Protein AF-A0A246Q212-F1 (afdb_monomer_lite)

pLDDT: mean 79.92, std 22.82, range [36.56, 98.56]

Sequence (217 aa):
MRRSRRCPRSMHSCGSALRSRRTSSIPSRSWSSWPLATRPCLKGKGEPMTLLKRLLNLREAREKRDAQSVRHARHARAQADEEVATAERILEQGLLDARREGDALFDGMRGQLWSLSAVQGMHGKLESLRQGAEALRAGVAEAEEQRQASQEQLEATQAVHRRSQKQVGKTKEMHTVQEREMAAQRERKEDLEMEEIGSLRASSRGSLRGSPRRFTI

Foldseek 3Di:
DDDDDDDDDDDDDDDDDDDDDDDPPPPPPPPPCDPPDPPPPPPDDDDPPDPLNVVLVVLVVVLVVLVVQLVVLVVQLVVLVVQLVVLVVVLVVLVVVLVVVLVVLVVVPPPDDDDPVSVVVSVVSNVVSVVVSVVSVVSSVVSVVSSVVSVVSSVVSVVVSVVSVVVSVVSVVVVVVVVVVVVVVVVVVVVVVVVVVVVVVVVVVVVPPDDDPDDDD

Radius of gyration: 43.74 Å; chains: 1; bounding box: 105×52×163 Å

Structure (mmCIF, N/CA/C/O backbone):
data_AF-A0A246Q212-F1
#
_entry.id   AF-A0A246Q212-F1
#
loop_
_atom_site.group_PDB
_atom_site.id
_atom_site.type_symbol
_atom_site.label_atom_id
_atom_site.label_alt_id
_atom_site.label_comp_id
_atom_site.label_asym_id
_atom_site.label_entity_id
_atom_site.label_seq_id
_atom_site.pdbx_PDB_ins_code
_atom_site.Cartn_x
_atom_site.Cartn_y
_atom_site.Cartn_z
_atom_site.occupancy
_atom_site.B_iso_or_equiv
_atom_site.auth_seq_id
_atom_site.auth_comp_id
_atom_site.auth_asym_id
_atom_site.auth_atom_id
_atom_site.pdbx_PDB_model_num
ATOM 1 N N . MET A 1 1 ? 0.002 43.879 75.434 1.00 43.50 1 MET A N 1
ATOM 2 C CA . MET A 1 1 ? 1.290 43.670 74.728 1.00 43.50 1 MET A CA 1
ATOM 3 C C . MET A 1 1 ? 1.062 42.811 73.486 1.00 43.50 1 MET A C 1
ATOM 5 O O . MET A 1 1 ? 0.276 41.884 73.561 1.00 43.50 1 MET A O 1
ATOM 9 N N . ARG A 1 2 ? 1.813 43.103 72.411 1.00 44.38 2 ARG A N 1
ATOM 10 C CA . ARG A 1 2 ? 2.047 42.317 71.175 1.00 44.38 2 ARG A CA 1
ATOM 11 C C . ARG A 1 2 ? 0.999 42.363 70.047 1.00 44.38 2 ARG A C 1
ATOM 13 O O . ARG A 1 2 ? 0.021 41.635 70.001 1.00 44.38 2 ARG A O 1
ATOM 20 N N . ARG A 1 3 ? 1.354 43.208 69.071 1.00 43.56 3 ARG A N 1
ATOM 21 C CA . ARG A 1 3 ? 1.011 43.165 67.641 1.00 43.56 3 ARG A CA 1
ATOM 22 C C . ARG A 1 3 ? 1.642 41.942 66.958 1.00 43.56 3 ARG A C 1
ATOM 24 O O . ARG A 1 3 ? 2.759 41.591 67.326 1.00 43.56 3 ARG A O 1
ATOM 31 N N . SER A 1 4 ? 1.010 41.420 65.902 1.00 49.94 4 SER A N 1
ATOM 32 C CA . SER A 1 4 ? 1.593 40.708 64.730 1.00 49.94 4 SER A CA 1
ATOM 33 C C . SER A 1 4 ? 0.441 40.470 63.729 1.00 49.94 4 SER A C 1
ATOM 35 O O . SER A 1 4 ? -0.472 39.734 64.061 1.00 49.94 4 SER A O 1
ATOM 37 N N . ARG A 1 5 ? 0.193 41.282 62.690 1.00 46.50 5 ARG A N 1
ATOM 38 C CA . ARG A 1 5 ? 0.846 41.449 61.367 1.00 46.50 5 ARG A CA 1
ATOM 39 C C . ARG A 1 5 ? 0.901 40.191 60.468 1.00 46.50 5 ARG A C 1
ATOM 41 O O . ARG A 1 5 ? 1.602 39.249 60.808 1.00 46.50 5 ARG A O 1
ATOM 48 N N . ARG A 1 6 ? 0.350 40.377 59.245 1.00 45.66 6 ARG A N 1
ATOM 49 C CA . ARG A 1 6 ? 0.491 39.634 57.958 1.00 45.66 6 ARG A CA 1
ATOM 50 C C . ARG A 1 6 ? -0.352 38.358 57.831 1.00 45.66 6 ARG A C 1
ATOM 52 O O . ARG A 1 6 ? -0.454 37.625 58.795 1.00 45.66 6 ARG A O 1
ATOM 59 N N . CYS A 1 7 ? -0.899 37.944 56.689 1.00 42.09 7 CYS A N 1
ATOM 60 C CA . CYS A 1 7 ? -1.243 38.471 55.353 1.00 42.09 7 CYS A CA 1
ATOM 61 C C . CYS A 1 7 ? -2.015 37.316 54.651 1.00 42.09 7 CYS A C 1
ATOM 63 O O . CYS A 1 7 ? -1.923 36.176 55.111 1.00 42.09 7 CYS A O 1
ATOM 65 N N . PRO A 1 8 ? -2.759 37.569 53.559 1.00 53.19 8 PRO A N 1
ATOM 66 C CA . PRO A 1 8 ? -3.645 36.590 52.929 1.00 53.19 8 PRO A CA 1
ATOM 67 C C . PRO A 1 8 ? -2.879 35.628 52.010 1.00 53.19 8 PRO A C 1
ATOM 69 O O . PRO A 1 8 ? -1.904 36.012 51.364 1.00 53.19 8 PRO A O 1
ATOM 72 N N . ARG A 1 9 ? -3.340 34.377 51.928 1.00 43.75 9 ARG A N 1
ATOM 73 C CA . ARG A 1 9 ? -2.823 33.363 51.001 1.00 43.75 9 ARG A CA 1
ATOM 74 C C . ARG A 1 9 ? -3.776 33.258 49.811 1.00 43.75 9 ARG A C 1
ATOM 76 O O . ARG A 1 9 ? -4.840 32.657 49.909 1.00 43.75 9 ARG A O 1
ATOM 83 N N . SER A 1 10 ? -3.391 33.886 48.707 1.00 42.78 10 SER A N 1
ATOM 84 C CA . SER A 1 10 ? -3.991 33.708 47.389 1.00 42.78 10 SER A CA 1
ATOM 85 C C . SER A 1 10 ? -3.291 32.576 46.635 1.00 42.78 10 SER A C 1
ATOM 87 O O . SER A 1 10 ? -2.066 32.501 46.667 1.00 42.78 10 SER A O 1
ATOM 89 N N . MET A 1 11 ? -4.091 31.812 45.886 1.00 43.75 11 MET A N 1
ATOM 90 C CA . MET A 1 11 ? -3.756 31.033 44.684 1.00 43.75 11 MET A CA 1
ATOM 91 C C . MET A 1 11 ? -2.710 29.906 44.811 1.00 43.75 11 MET A C 1
ATOM 93 O O . MET A 1 11 ? -1.543 30.143 45.103 1.00 43.75 11 MET A O 1
ATOM 97 N N . HIS A 1 12 ? -3.089 28.680 44.446 1.00 43.34 12 HIS A N 1
ATOM 98 C CA . HIS A 1 12 ? -2.835 28.126 43.105 1.00 43.34 12 HIS A CA 1
ATOM 99 C C . HIS A 1 12 ? -3.393 26.698 43.017 1.00 43.34 12 HIS A C 1
ATOM 101 O O . HIS A 1 12 ? -3.073 25.819 43.813 1.00 43.34 12 HIS A O 1
ATOM 107 N N . SER A 1 13 ? -4.260 26.526 42.026 1.00 41.38 13 SER A N 1
ATOM 108 C CA . SER A 1 13 ? -4.655 25.265 41.408 1.00 41.38 13 SER A CA 1
ATOM 109 C C . SER A 1 13 ? -3.561 24.809 40.430 1.00 41.38 13 SER A C 1
ATOM 111 O O . SER A 1 13 ? -2.792 25.643 39.954 1.00 41.38 13 SER A O 1
ATOM 113 N N . CYS A 1 14 ? -3.606 23.518 40.074 1.00 37.78 14 CYS A N 1
ATOM 114 C CA . CYS A 1 14 ? -2.825 22.813 39.045 1.00 37.78 14 CYS A CA 1
ATOM 115 C C . CYS A 1 14 ? -1.390 22.452 39.479 1.00 37.78 14 CYS A C 1
ATOM 117 O O . CYS A 1 14 ? -0.658 23.277 39.998 1.00 37.78 14 CYS A O 1
ATOM 119 N N . GLY A 1 15 ? -0.875 21.244 39.285 1.00 39.25 15 GLY A N 1
ATOM 120 C CA . GLY A 1 15 ? -1.367 20.064 38.591 1.00 39.25 15 GLY A CA 1
ATOM 121 C C . GLY A 1 15 ? -0.205 19.072 38.453 1.00 39.25 15 GLY A C 1
ATOM 122 O O . GLY A 1 15 ? 0.959 19.463 38.472 1.00 39.25 15 GLY A O 1
ATOM 123 N N . SER A 1 16 ? -0.555 17.798 38.303 1.00 40.97 16 SER A N 1
ATOM 124 C CA . SER A 1 16 ? 0.223 16.797 37.562 1.00 40.97 16 SER A CA 1
ATOM 125 C C . SER A 1 16 ? 1.614 16.433 38.095 1.00 40.97 16 SER A C 1
ATOM 127 O O . SER A 1 16 ? 2.649 16.879 37.606 1.00 40.97 16 SER A O 1
ATOM 129 N N . ALA A 1 17 ? 1.636 15.472 39.017 1.00 41.81 17 ALA A N 1
ATOM 130 C CA . ALA A 1 17 ? 2.766 14.569 39.170 1.00 41.81 17 ALA A CA 1
ATOM 131 C C . ALA A 1 17 ? 2.517 13.329 38.304 1.00 41.81 17 ALA A C 1
ATOM 133 O O . ALA A 1 17 ? 1.595 12.580 38.600 1.00 41.81 17 ALA A O 1
ATOM 134 N N . LEU A 1 18 ? 3.350 13.089 37.287 1.00 46.59 18 LEU A N 1
ATOM 135 C CA . LEU A 1 18 ? 3.914 11.762 37.010 1.00 46.59 18 LEU A CA 1
ATOM 136 C C . LEU A 1 18 ? 4.953 11.823 35.883 1.00 46.59 18 LEU A C 1
ATOM 138 O O . LEU A 1 18 ? 4.661 12.062 34.719 1.00 46.59 18 LEU A O 1
ATOM 142 N N . ARG A 1 19 ? 6.196 11.605 36.319 1.00 42.47 19 ARG A N 1
ATOM 143 C CA . ARG A 1 19 ? 7.301 10.907 35.652 1.00 42.47 19 ARG A CA 1
ATOM 144 C C . ARG A 1 19 ? 7.090 10.592 34.165 1.00 42.47 19 ARG A C 1
ATOM 146 O O . ARG A 1 19 ? 6.404 9.635 33.836 1.00 42.47 19 ARG A O 1
ATOM 153 N N . SER A 1 20 ? 7.920 11.192 33.318 1.00 36.56 20 SER A N 1
ATOM 154 C CA . SER A 1 20 ? 8.686 10.368 32.389 1.00 36.56 20 SER A CA 1
ATOM 155 C C . SER A 1 20 ? 10.051 10.980 32.122 1.00 36.56 20 SER A C 1
ATOM 157 O O . SER A 1 20 ? 10.210 12.165 31.838 1.00 36.56 20 SER A O 1
ATOM 159 N N . ARG A 1 21 ? 11.059 10.147 32.349 1.00 41.00 21 ARG A N 1
ATOM 160 C CA . ARG A 1 21 ? 12.466 10.430 32.123 1.00 41.00 21 ARG A CA 1
ATOM 161 C C . ARG A 1 21 ? 12.757 10.280 30.631 1.00 41.00 21 ARG A C 1
ATOM 163 O O . ARG A 1 21 ? 12.247 9.365 30.004 1.00 41.00 21 ARG A O 1
ATOM 170 N N . ARG A 1 22 ? 13.765 11.044 30.206 1.00 40.78 22 ARG A N 1
ATOM 171 C CA . ARG A 1 22 ? 14.748 10.723 29.160 1.00 40.78 22 ARG A CA 1
ATOM 172 C C . ARG A 1 22 ? 14.351 10.945 27.692 1.00 40.78 22 ARG A C 1
ATOM 174 O O . ARG A 1 22 ? 13.525 10.259 27.114 1.00 40.78 22 ARG A O 1
ATOM 181 N N . THR A 1 23 ? 15.156 11.842 27.114 1.00 41.47 23 THR A N 1
ATOM 182 C CA . THR A 1 23 ? 15.773 11.770 25.780 1.00 41.47 23 THR A CA 1
ATOM 183 C C . THR A 1 23 ? 14.866 11.994 24.576 1.00 41.47 23 THR A C 1
ATOM 185 O O . THR A 1 23 ? 14.577 11.078 23.819 1.00 41.47 23 THR A O 1
ATOM 188 N N . SER A 1 24 ? 14.571 13.263 24.299 1.00 36.81 24 SER A N 1
ATOM 189 C CA . SER A 1 24 ? 14.377 13.754 22.933 1.00 36.81 24 SER A CA 1
ATOM 190 C C . SER A 1 24 ? 15.741 14.089 22.311 1.00 36.81 24 SER A C 1
ATOM 192 O O . SER A 1 24 ? 16.086 15.248 22.092 1.00 36.81 24 SER A O 1
ATOM 194 N N . SER A 1 25 ? 16.557 13.065 22.067 1.00 41.41 25 SER A N 1
ATOM 195 C CA . SER A 1 25 ? 17.598 13.137 21.043 1.00 41.41 25 SER A CA 1
ATOM 196 C C . SER A 1 25 ? 16.947 12.670 19.752 1.00 41.41 25 SER A C 1
ATOM 198 O O . SER A 1 25 ? 16.732 11.475 19.561 1.00 41.41 25 SER A O 1
ATOM 200 N N . ILE A 1 26 ? 16.587 13.624 18.902 1.00 46.53 26 ILE A N 1
ATOM 201 C CA . ILE A 1 26 ? 16.243 13.388 17.503 1.00 46.53 26 ILE A CA 1
ATOM 202 C C . ILE A 1 26 ? 17.412 12.600 16.895 1.00 46.53 26 ILE A C 1
ATOM 204 O O . ILE A 1 26 ? 18.510 13.156 16.811 1.00 46.53 26 ILE A O 1
ATOM 208 N N . PRO A 1 27 ? 17.249 11.338 16.461 1.00 41.03 27 PRO A N 1
ATOM 209 C CA . PRO A 1 27 ? 18.195 10.792 15.523 1.00 41.03 27 PRO A CA 1
ATOM 210 C C . PRO A 1 27 ? 17.821 11.411 14.183 1.00 41.03 27 PRO A C 1
ATOM 212 O O . PRO A 1 27 ? 16.864 11.001 13.523 1.00 41.03 27 PRO A O 1
ATOM 215 N N . SER A 1 28 ? 18.592 12.417 13.782 1.00 40.16 28 SER A N 1
ATOM 216 C CA . SER A 1 28 ? 18.854 12.669 12.377 1.00 40.16 28 SER A CA 1
ATOM 217 C C . SER A 1 28 ? 19.296 11.334 11.778 1.00 40.16 28 SER A C 1
ATOM 219 O O . SER A 1 28 ? 20.445 10.914 11.905 1.00 40.16 28 SER A O 1
ATOM 221 N N . ARG A 1 29 ? 18.352 10.595 11.185 1.00 38.50 29 ARG A N 1
ATOM 222 C CA . ARG A 1 29 ? 18.663 9.425 10.368 1.00 38.50 29 ARG A CA 1
ATOM 223 C C . ARG A 1 29 ? 19.405 9.947 9.152 1.00 38.50 29 ARG A C 1
ATOM 225 O O . ARG A 1 29 ? 18.821 10.269 8.124 1.00 38.50 29 ARG A O 1
ATOM 232 N N . SER A 1 30 ? 20.712 10.066 9.322 1.00 39.34 30 SER A N 1
ATOM 233 C CA . SER A 1 30 ? 21.663 10.248 8.254 1.00 39.34 30 SER A CA 1
ATOM 234 C C . SER A 1 30 ? 21.445 9.095 7.278 1.00 39.34 30 SER A C 1
ATOM 236 O O . SER A 1 30 ? 21.638 7.929 7.631 1.00 39.34 30 SER A O 1
ATOM 238 N N . TRP A 1 31 ? 21.017 9.400 6.060 1.00 42.25 31 TRP A N 1
ATOM 239 C CA . TRP A 1 31 ? 20.997 8.465 4.934 1.00 42.25 31 TRP A CA 1
ATOM 240 C C . TRP A 1 31 ? 22.427 8.204 4.428 1.00 42.25 31 TRP A C 1
ATOM 242 O O . TRP A 1 31 ? 22.731 8.304 3.243 1.00 42.25 31 TRP A O 1
ATOM 252 N N . SER A 1 32 ? 23.335 7.893 5.347 1.00 41.19 32 SER A N 1
ATOM 253 C CA . SER A 1 32 ? 24.760 7.692 5.101 1.00 41.19 32 SER A CA 1
ATOM 254 C C . SER A 1 32 ? 25.235 6.440 5.826 1.00 41.19 32 SER A C 1
ATOM 256 O O . SER A 1 32 ? 26.148 6.462 6.638 1.00 41.19 32 SER A O 1
ATOM 258 N N . SER A 1 33 ? 24.594 5.322 5.513 1.00 40.38 33 SER A N 1
ATOM 259 C CA . SER A 1 33 ? 25.196 3.999 5.656 1.00 40.38 33 SER A CA 1
ATOM 260 C C . SER A 1 33 ? 24.584 3.073 4.614 1.00 40.38 33 SER A C 1
ATOM 262 O O . SER A 1 33 ? 23.881 2.108 4.895 1.00 40.38 33 SER A O 1
ATOM 264 N N . TRP A 1 34 ? 24.861 3.394 3.351 1.00 43.25 34 TRP A N 1
ATOM 265 C CA . TRP A 1 34 ? 24.845 2.365 2.324 1.00 43.25 34 TRP A CA 1
ATOM 266 C C . TRP A 1 34 ? 25.846 1.299 2.783 1.00 43.25 34 TRP A C 1
ATOM 268 O O . TRP A 1 34 ? 26.998 1.662 3.046 1.00 43.25 34 TRP A O 1
ATOM 278 N N . PRO A 1 35 ? 25.463 0.016 2.917 1.00 45.03 35 PRO A N 1
ATOM 279 C CA . PRO A 1 35 ? 26.461 -1.019 3.085 1.00 45.03 35 PRO A CA 1
ATOM 280 C C . PRO A 1 35 ? 27.379 -0.903 1.875 1.00 45.03 35 PRO A C 1
ATOM 282 O O . PRO A 1 35 ? 26.910 -0.871 0.733 1.00 45.03 35 PRO A O 1
ATOM 285 N N . LEU A 1 36 ? 28.673 -0.743 2.149 1.00 45.38 36 LEU A N 1
ATOM 286 C CA . LEU A 1 36 ? 29.749 -0.870 1.183 1.00 45.38 36 LEU A CA 1
ATOM 287 C C . LEU A 1 36 ? 29.568 -2.223 0.504 1.00 45.38 36 LEU A C 1
ATOM 289 O O . LEU A 1 36 ? 30.059 -3.247 0.969 1.00 45.38 36 LEU A O 1
ATOM 293 N N . ALA A 1 37 ? 28.800 -2.208 -0.584 1.00 42.94 37 ALA A N 1
ATOM 294 C CA . ALA A 1 37 ? 28.751 -3.269 -1.550 1.00 42.94 37 ALA A CA 1
ATOM 295 C C . ALA A 1 37 ? 30.201 -3.470 -1.963 1.00 42.94 37 ALA A C 1
ATOM 297 O O . ALA A 1 37 ? 30.821 -2.589 -2.568 1.00 42.94 37 ALA A O 1
ATOM 298 N N . THR A 1 38 ? 30.741 -4.606 -1.540 1.00 46.81 38 THR A N 1
ATOM 299 C CA . THR A 1 38 ? 31.946 -5.213 -2.068 1.00 46.81 38 THR A CA 1
ATOM 300 C C . THR A 1 38 ? 31.925 -5.011 -3.572 1.00 46.81 38 THR A C 1
ATOM 302 O O . THR A 1 38 ? 31.138 -5.619 -4.292 1.00 46.81 38 THR A O 1
ATOM 305 N N . ARG A 1 39 ? 32.735 -4.057 -4.040 1.00 42.97 39 ARG A N 1
ATOM 306 C CA . ARG A 1 39 ? 32.948 -3.809 -5.460 1.00 42.97 39 ARG A CA 1
ATOM 307 C C . ARG A 1 39 ? 33.474 -5.120 -6.040 1.00 42.97 39 ARG A C 1
ATOM 309 O O . ARG A 1 39 ? 34.587 -5.498 -5.670 1.00 42.97 39 ARG A O 1
ATOM 316 N N . PRO A 1 40 ? 32.757 -5.818 -6.938 1.00 48.28 40 PRO A N 1
ATOM 317 C CA . PRO A 1 40 ? 33.426 -6.817 -7.739 1.00 48.28 40 PRO A CA 1
ATOM 318 C C . PRO A 1 40 ? 34.435 -6.057 -8.600 1.00 48.28 40 PRO A C 1
ATOM 320 O O . PRO A 1 40 ? 34.070 -5.235 -9.445 1.00 48.28 40 PRO A O 1
ATOM 323 N N . CYS A 1 41 ? 35.719 -6.281 -8.329 1.00 43.56 41 CYS A N 1
ATOM 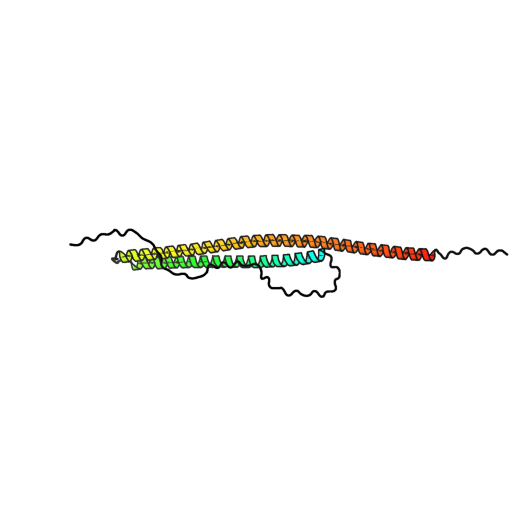324 C CA . CYS A 1 41 ? 36.805 -5.901 -9.213 1.00 43.56 41 CYS A CA 1
ATOM 325 C C . CYS A 1 41 ? 36.548 -6.588 -10.555 1.00 43.56 41 CYS A C 1
ATOM 327 O O . CYS A 1 41 ? 36.853 -7.767 -10.725 1.00 43.56 41 CYS A O 1
ATOM 329 N N . LEU A 1 42 ? 35.947 -5.860 -11.497 1.00 49.69 42 LEU A N 1
ATOM 330 C CA . LEU A 1 42 ? 35.784 -6.287 -12.881 1.00 49.69 42 LEU A CA 1
ATOM 331 C C . LEU A 1 42 ? 37.168 -6.317 -13.535 1.00 49.69 42 LEU A C 1
ATOM 333 O O . LEU A 1 42 ? 37.568 -5.409 -14.257 1.00 49.69 42 LEU A O 1
ATOM 337 N N . LYS A 1 43 ? 37.913 -7.388 -13.262 1.00 51.38 43 LYS A N 1
ATOM 338 C CA . LYS A 1 43 ? 39.090 -7.802 -14.020 1.00 51.38 43 LYS A CA 1
ATOM 339 C C . LYS A 1 43 ? 38.578 -8.486 -15.293 1.00 51.38 43 LYS A C 1
ATOM 341 O O . LYS A 1 43 ? 38.644 -9.698 -15.443 1.00 51.38 43 LYS A O 1
ATOM 346 N N . GLY A 1 44 ? 37.959 -7.697 -16.166 1.00 42.84 44 GLY A N 1
ATOM 347 C CA . GLY A 1 44 ? 37.400 -8.139 -17.438 1.00 42.84 44 GLY A CA 1
ATOM 348 C C . GLY A 1 44 ? 38.042 -7.341 -18.557 1.00 42.84 44 GLY A C 1
ATOM 349 O O . GLY A 1 44 ? 37.876 -6.125 -18.613 1.00 42.84 44 GLY A O 1
ATOM 350 N N . LYS A 1 45 ? 38.806 -8.032 -19.406 1.00 44.69 45 LYS A N 1
ATOM 351 C CA . LYS A 1 45 ? 39.400 -7.529 -20.648 1.00 44.69 45 LYS A CA 1
ATOM 352 C C . LYS A 1 45 ? 38.356 -6.692 -21.399 1.00 44.69 45 LYS A C 1
ATOM 354 O O . LYS A 1 45 ? 37.323 -7.214 -21.808 1.00 44.69 45 LYS A O 1
ATOM 359 N N . GLY A 1 46 ? 38.587 -5.385 -21.472 1.00 41.16 46 GLY A N 1
ATOM 360 C CA . GLY A 1 46 ? 37.612 -4.423 -21.966 1.00 41.16 46 GLY A CA 1
ATOM 361 C C . GLY A 1 46 ? 37.538 -4.433 -23.483 1.00 41.16 46 GLY A C 1
ATOM 362 O O . GLY A 1 46 ? 38.198 -3.627 -24.129 1.00 41.16 46 GLY A O 1
ATOM 363 N N . GLU A 1 47 ? 36.686 -5.287 -24.044 1.00 50.91 47 GLU A N 1
ATOM 364 C CA . GLU A 1 47 ? 36.023 -4.921 -25.293 1.00 50.91 47 GLU A CA 1
ATOM 365 C C . GLU A 1 47 ? 35.292 -3.585 -25.068 1.00 50.91 47 GLU A C 1
ATOM 367 O O . GLU A 1 47 ? 34.702 -3.381 -23.994 1.00 50.91 47 GLU A O 1
ATOM 372 N N . PRO A 1 48 ? 35.319 -2.648 -26.031 1.00 52.34 48 PRO A N 1
ATOM 373 C CA . PRO A 1 48 ? 34.582 -1.399 -25.930 1.00 52.34 48 PRO A CA 1
ATOM 374 C C . PRO A 1 48 ? 33.079 -1.698 -25.979 1.00 52.34 48 PRO A C 1
ATOM 376 O O . PRO A 1 48 ? 32.433 -1.634 -27.019 1.00 52.34 48 PRO A O 1
ATOM 379 N N . MET A 1 49 ? 32.502 -2.041 -24.827 1.00 58.34 49 MET A N 1
ATOM 380 C CA . MET A 1 49 ? 31.057 -2.071 -24.638 1.00 58.34 49 MET A CA 1
ATOM 381 C C . MET A 1 49 ? 30.532 -0.680 -24.984 1.00 58.34 49 MET A C 1
ATOM 383 O O . MET A 1 49 ? 30.862 0.288 -24.290 1.00 58.34 49 MET A O 1
ATOM 387 N N . THR A 1 50 ? 29.738 -0.592 -26.052 1.00 76.31 50 THR A N 1
ATOM 388 C CA . THR A 1 50 ? 29.133 0.657 -26.517 1.00 76.31 50 THR A CA 1
ATOM 389 C C . THR A 1 50 ? 28.393 1.335 -25.358 1.00 76.31 50 THR A C 1
ATOM 391 O O . THR A 1 50 ? 27.792 0.677 -24.499 1.00 76.31 50 THR A O 1
ATOM 394 N N . LEU A 1 51 ? 28.458 2.669 -25.281 1.00 86.69 51 LEU A N 1
ATOM 395 C CA . LEU A 1 51 ? 27.837 3.442 -24.194 1.00 86.69 51 LEU A CA 1
ATOM 396 C C . LEU A 1 51 ? 26.339 3.121 -24.038 1.00 86.69 51 LEU A C 1
ATOM 398 O O . LEU A 1 51 ? 25.846 3.054 -22.909 1.00 86.69 51 LEU A O 1
ATOM 402 N N . LEU A 1 52 ? 25.636 2.840 -25.144 1.00 87.12 52 LEU A N 1
ATOM 403 C CA . LEU A 1 52 ? 24.229 2.427 -25.125 1.00 87.12 52 LEU A CA 1
ATOM 404 C C . LEU A 1 52 ? 24.015 1.082 -24.425 1.00 87.12 52 LEU A C 1
ATOM 406 O O . LEU A 1 52 ? 23.061 0.959 -23.661 1.00 87.12 52 LEU A O 1
ATOM 410 N N . LYS A 1 53 ? 24.911 0.101 -24.593 1.00 89.62 53 LYS A N 1
ATOM 411 C CA . LYS A 1 53 ? 24.810 -1.200 -23.909 1.00 89.62 53 LYS A CA 1
ATOM 412 C C . LYS A 1 53 ? 24.957 -1.057 -22.396 1.00 89.62 53 LYS A C 1
ATOM 414 O O . LYS A 1 53 ? 24.222 -1.669 -21.624 1.00 89.62 53 LYS A O 1
ATOM 419 N N . ARG A 1 54 ? 25.870 -0.188 -21.946 1.00 91.06 54 ARG A N 1
ATOM 420 C CA . ARG A 1 54 ? 26.018 0.138 -20.515 1.00 91.06 54 ARG A CA 1
ATOM 421 C C . ARG A 1 54 ? 24.782 0.852 -19.965 1.00 91.06 54 ARG A C 1
ATOM 423 O O . ARG A 1 54 ? 24.328 0.524 -18.870 1.00 91.06 54 ARG A O 1
ATOM 430 N N . LEU A 1 55 ? 24.230 1.801 -20.724 1.00 93.06 55 LEU A N 1
ATOM 431 C CA . LEU A 1 55 ? 23.004 2.512 -20.359 1.00 93.06 55 LEU A CA 1
ATOM 432 C C . LEU A 1 55 ? 21.805 1.557 -20.266 1.00 93.06 55 LEU A C 1
ATOM 434 O O . LEU A 1 55 ? 21.024 1.662 -19.320 1.00 93.06 55 LEU A O 1
ATOM 438 N N . LEU A 1 56 ? 21.688 0.612 -21.202 1.00 94.12 56 LEU A N 1
ATOM 439 C CA . LEU A 1 56 ? 20.655 -0.420 -21.197 1.00 94.12 56 LEU A CA 1
ATOM 440 C C . LEU A 1 56 ? 20.731 -1.269 -19.928 1.00 94.12 56 LEU A C 1
ATOM 442 O O . LEU A 1 56 ? 19.756 -1.325 -19.182 1.00 94.12 56 LEU A O 1
ATOM 446 N N . ASN A 1 57 ? 21.906 -1.826 -19.624 1.00 94.75 57 ASN A N 1
ATOM 447 C CA . ASN A 1 57 ? 22.115 -2.636 -18.422 1.00 94.75 57 ASN A CA 1
ATOM 448 C C . ASN A 1 57 ? 21.752 -1.871 -17.139 1.00 94.75 57 ASN A C 1
ATOM 450 O O . ASN A 1 57 ? 21.144 -2.420 -16.220 1.00 94.75 57 ASN A O 1
ATOM 454 N N . LEU A 1 58 ? 22.102 -0.582 -17.070 1.00 95.31 58 LEU A N 1
ATOM 455 C CA . LEU A 1 58 ? 21.773 0.268 -15.928 1.00 95.31 58 LEU A CA 1
ATOM 456 C C . LEU A 1 58 ? 20.261 0.503 -15.804 1.00 95.31 58 LEU A C 1
ATOM 458 O O . LEU A 1 58 ? 19.733 0.484 -14.691 1.00 95.31 58 LEU A O 1
ATOM 462 N N . ARG A 1 59 ? 19.555 0.710 -16.921 1.00 95.06 59 ARG A N 1
ATOM 463 C CA . ARG A 1 59 ? 18.094 0.876 -16.925 1.00 95.06 59 ARG A CA 1
ATOM 464 C C . ARG A 1 59 ? 17.371 -0.417 -16.562 1.00 95.06 59 ARG A C 1
ATOM 466 O O . ARG A 1 59 ? 16.452 -0.363 -15.757 1.00 95.06 59 ARG A O 1
ATOM 473 N N . GLU A 1 60 ? 17.819 -1.565 -17.061 1.00 96.88 60 GLU A N 1
ATOM 474 C CA . GLU A 1 60 ? 17.268 -2.869 -16.670 1.00 96.88 60 GLU A CA 1
ATOM 475 C C . GLU A 1 60 ? 17.483 -3.159 -15.181 1.00 96.88 60 GLU A C 1
ATOM 477 O O . GLU A 1 60 ? 16.589 -3.656 -14.502 1.00 96.88 60 GLU A O 1
ATOM 482 N N . ALA A 1 61 ? 18.650 -2.807 -14.635 1.00 96.94 61 ALA A N 1
ATOM 483 C CA . ALA A 1 61 ? 18.899 -2.942 -13.203 1.00 96.94 61 ALA A CA 1
ATOM 484 C C . ALA A 1 61 ? 17.977 -2.042 -12.361 1.00 96.94 61 ALA A C 1
ATOM 486 O O . ALA A 1 61 ? 17.546 -2.453 -11.284 1.00 96.94 61 ALA A O 1
ATOM 487 N N . ARG A 1 62 ? 17.663 -0.827 -12.834 1.00 96.56 62 ARG A N 1
ATOM 488 C CA . ARG A 1 62 ? 16.689 0.065 -12.180 1.00 96.56 62 ARG A CA 1
ATOM 489 C C . ARG A 1 62 ? 15.270 -0.488 -12.267 1.00 96.56 62 ARG A C 1
ATOM 491 O O . ARG A 1 6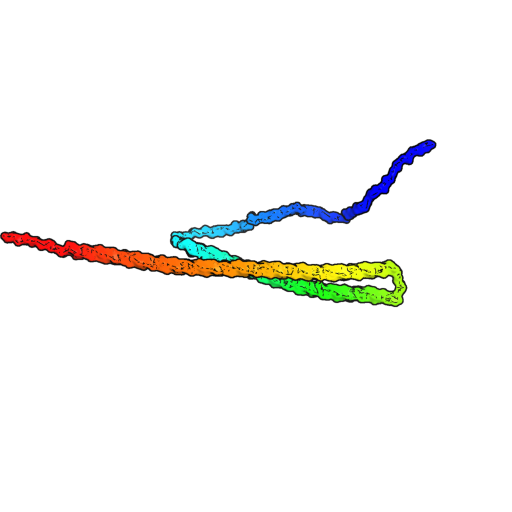2 ? 14.617 -0.575 -11.237 1.00 96.56 62 ARG A O 1
ATOM 498 N N . GLU A 1 63 ? 14.841 -0.949 -13.437 1.00 97.44 63 GLU A N 1
ATOM 499 C CA . GLU A 1 63 ? 13.512 -1.541 -13.632 1.00 97.44 63 GLU A CA 1
ATOM 500 C C . GLU A 1 63 ? 13.280 -2.748 -12.717 1.00 97.44 63 GLU A C 1
ATOM 502 O O . GLU A 1 63 ? 12.230 -2.827 -12.078 1.00 97.44 63 GLU A O 1
ATOM 507 N N . LYS A 1 64 ? 14.293 -3.606 -12.539 1.00 97.62 64 LYS A N 1
ATOM 508 C CA . LYS A 1 64 ? 14.244 -4.725 -11.586 1.00 97.62 64 LYS A CA 1
ATOM 509 C C . LYS A 1 64 ? 14.066 -4.265 -10.138 1.00 97.62 64 LYS A C 1
ATOM 511 O O . LYS A 1 64 ? 13.316 -4.895 -9.394 1.00 97.62 64 LYS A O 1
ATOM 516 N N . ARG A 1 65 ? 14.733 -3.181 -9.726 1.00 97.56 65 ARG A N 1
ATOM 517 C CA . ARG A 1 65 ? 14.546 -2.593 -8.386 1.00 97.56 65 ARG A CA 1
ATOM 518 C C . ARG A 1 65 ? 13.151 -2.000 -8.239 1.00 97.56 65 ARG A C 1
ATOM 520 O O . ARG A 1 65 ? 12.502 -2.249 -7.234 1.00 97.56 65 ARG A O 1
ATOM 527 N N . ASP A 1 66 ? 12.662 -1.290 -9.250 1.00 96.94 66 ASP A N 1
ATOM 528 C CA . ASP A 1 66 ? 11.310 -0.725 -9.234 1.00 96.94 66 ASP A CA 1
ATOM 529 C C . ASP A 1 66 ? 10.247 -1.837 -9.173 1.00 96.94 66 ASP A C 1
ATOM 531 O O . ASP A 1 66 ? 9.264 -1.722 -8.444 1.00 96.94 66 ASP A O 1
ATOM 535 N N . ALA A 1 67 ? 10.474 -2.959 -9.866 1.00 97.31 67 ALA A N 1
ATOM 536 C CA . ALA A 1 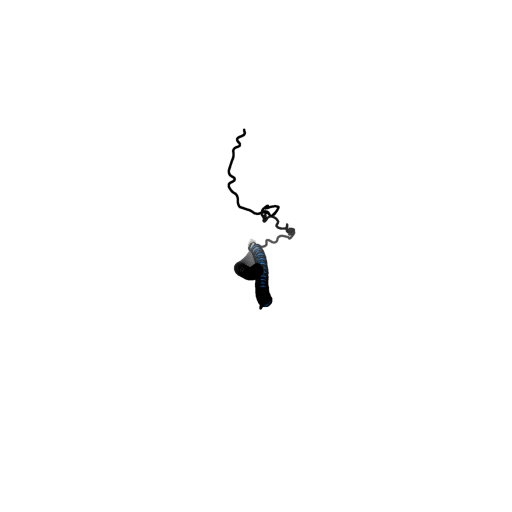67 ? 9.625 -4.145 -9.786 1.00 97.31 67 ALA A CA 1
ATOM 537 C C . ALA A 1 67 ? 9.610 -4.750 -8.372 1.00 97.31 67 ALA A C 1
ATOM 539 O O . ALA A 1 67 ? 8.554 -5.153 -7.882 1.00 97.31 67 ALA A O 1
ATOM 540 N N . GLN A 1 68 ? 10.767 -4.808 -7.701 1.00 98.06 68 GLN A N 1
ATOM 541 C CA . GLN A 1 68 ? 10.855 -5.231 -6.299 1.00 98.06 68 GLN A CA 1
ATOM 542 C C . GLN A 1 68 ? 10.102 -4.266 -5.378 1.00 98.06 68 GLN A C 1
ATOM 544 O O . GLN A 1 68 ? 9.320 -4.719 -4.546 1.00 98.06 68 GLN A O 1
ATOM 549 N N . SER A 1 69 ? 10.246 -2.955 -5.574 1.00 97.50 69 SER A N 1
ATOM 550 C CA . SER A 1 69 ? 9.496 -1.942 -4.822 1.00 97.50 69 SER A CA 1
ATOM 551 C C . SER A 1 69 ? 7.982 -2.122 -4.958 1.00 97.50 69 SER A C 1
ATOM 553 O O . SER A 1 69 ? 7.273 -2.053 -3.959 1.00 97.50 69 SER A O 1
ATOM 555 N N . VAL A 1 70 ? 7.477 -2.439 -6.158 1.00 98.38 70 VAL A N 1
ATOM 556 C CA . VAL A 1 70 ? 6.049 -2.755 -6.362 1.00 98.38 70 VAL A CA 1
ATOM 557 C C . VAL A 1 70 ? 5.634 -4.006 -5.585 1.00 98.38 70 VAL A C 1
ATOM 559 O O . VAL A 1 70 ? 4.552 -4.028 -5.004 1.00 98.38 70 VAL A O 1
ATOM 562 N N . ARG A 1 71 ? 6.471 -5.051 -5.538 1.00 98.06 71 ARG A N 1
ATOM 563 C CA . ARG A 1 71 ? 6.176 -6.258 -4.739 1.00 98.06 71 ARG A CA 1
ATOM 564 C C . ARG A 1 71 ? 6.089 -5.935 -3.248 1.00 98.06 71 ARG A C 1
ATOM 566 O O . ARG A 1 71 ? 5.153 -6.387 -2.598 1.00 98.06 71 ARG A O 1
ATOM 573 N N . HIS A 1 72 ? 7.013 -5.128 -2.730 1.00 98.06 72 HIS A N 1
ATOM 574 C CA . HIS A 1 72 ? 6.982 -4.687 -1.335 1.00 98.06 72 HIS A CA 1
ATOM 575 C C . HIS A 1 72 ? 5.753 -3.826 -1.029 1.00 98.06 72 HIS A C 1
ATOM 577 O O . HIS A 1 72 ? 5.092 -4.067 -0.025 1.00 98.06 72 HIS A O 1
ATOM 583 N N . ALA A 1 73 ? 5.388 -2.894 -1.913 1.00 97.50 73 ALA A N 1
ATOM 584 C CA . ALA A 1 73 ? 4.189 -2.076 -1.739 1.00 97.50 73 ALA A CA 1
ATOM 585 C C . ALA A 1 73 ? 2.895 -2.913 -1.768 1.00 97.50 73 ALA A C 1
ATOM 587 O O . ALA A 1 73 ? 1.982 -2.657 -0.991 1.00 97.50 73 ALA A O 1
ATOM 588 N N . ARG A 1 74 ? 2.823 -3.957 -2.609 1.00 98.31 74 ARG A N 1
ATOM 589 C CA . ARG A 1 74 ? 1.689 -4.903 -2.608 1.00 98.31 74 ARG A CA 1
ATOM 590 C C . ARG A 1 74 ? 1.579 -5.669 -1.297 1.00 98.31 74 ARG A C 1
ATOM 592 O O . ARG A 1 74 ? 0.478 -5.835 -0.792 1.00 98.31 74 ARG A O 1
ATOM 599 N N . HIS A 1 75 ? 2.710 -6.129 -0.768 1.00 98.19 75 HIS A N 1
ATOM 600 C CA . HIS A 1 75 ? 2.740 -6.813 0.519 1.00 98.19 75 HIS A CA 1
ATOM 601 C C . HIS A 1 75 ? 2.294 -5.884 1.653 1.00 98.19 75 HIS A C 1
ATOM 603 O O . HIS A 1 75 ? 1.443 -6.269 2.440 1.00 98.19 75 HIS A O 1
ATOM 609 N N . ALA A 1 76 ? 2.806 -4.650 1.694 1.00 97.12 76 ALA A N 1
ATOM 610 C CA . ALA A 1 76 ? 2.399 -3.656 2.686 1.00 97.12 76 ALA A CA 1
ATOM 611 C C . ALA A 1 76 ? 0.892 -3.356 2.616 1.00 97.12 76 ALA A C 1
ATOM 613 O O . ALA A 1 76 ? 0.228 -3.305 3.644 1.00 97.12 76 ALA A O 1
ATOM 614 N N . ARG A 1 77 ? 0.329 -3.239 1.405 1.00 98.06 77 ARG A N 1
ATOM 615 C CA . ARG A 1 77 ? -1.117 -3.064 1.227 1.00 98.06 77 ARG A CA 1
ATOM 616 C C . ARG A 1 77 ? -1.917 -4.257 1.759 1.00 98.06 77 ARG A C 1
ATOM 618 O O . ARG A 1 77 ? -2.896 -4.042 2.460 1.00 98.06 77 ARG A O 1
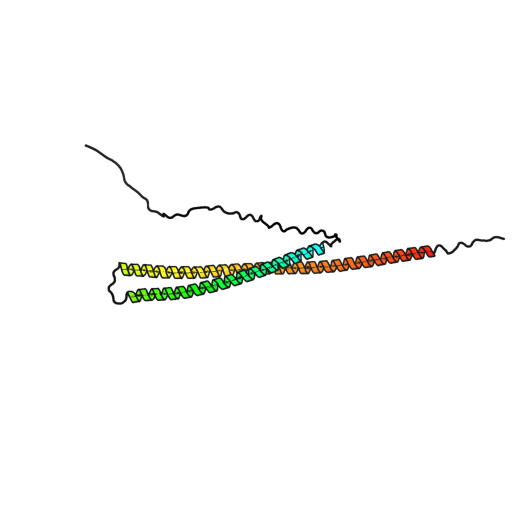ATOM 625 N N . ALA A 1 78 ? -1.487 -5.483 1.458 1.00 98.12 78 ALA A N 1
ATOM 626 C CA . ALA A 1 78 ? -2.142 -6.687 1.965 1.00 98.12 78 ALA A CA 1
ATOM 627 C C . ALA A 1 78 ? -2.092 -6.767 3.501 1.00 98.12 78 ALA A C 1
ATOM 629 O O . ALA A 1 78 ? -3.092 -7.103 4.121 1.00 98.12 78 ALA A O 1
ATOM 630 N N . GLN A 1 79 ? -0.964 -6.390 4.112 1.00 98.06 79 GLN A N 1
ATOM 631 C CA . GLN A 1 79 ? -0.847 -6.304 5.570 1.00 98.06 79 GLN A CA 1
ATOM 632 C C . GLN A 1 79 ? -1.801 -5.261 6.160 1.00 98.06 79 GLN A C 1
ATOM 634 O O . GLN A 1 79 ? -2.490 -5.559 7.125 1.00 98.06 79 GLN A O 1
ATOM 639 N N . ALA A 1 80 ? -1.906 -4.077 5.552 1.00 97.44 80 ALA A N 1
ATOM 640 C CA . ALA A 1 80 ? -2.844 -3.055 6.012 1.00 97.44 80 ALA A CA 1
ATOM 641 C C . ALA A 1 80 ? -4.316 -3.499 5.866 1.00 97.44 80 ALA A C 1
ATOM 643 O O . ALA A 1 80 ? -5.154 -3.166 6.701 1.00 97.44 80 ALA A O 1
ATOM 644 N N . ASP A 1 81 ? -4.646 -4.278 4.829 1.00 98.06 81 ASP A N 1
ATOM 645 C CA . ASP A 1 81 ? -5.976 -4.884 4.680 1.00 98.06 81 ASP A CA 1
ATOM 646 C C . ASP A 1 81 ? -6.255 -5.921 5.790 1.00 98.06 81 ASP A C 1
ATOM 648 O O . ASP A 1 81 ? -7.355 -5.955 6.346 1.00 98.06 81 ASP A O 1
ATOM 652 N N . GLU A 1 82 ? -5.260 -6.738 6.153 1.00 98.38 82 GLU A N 1
ATOM 653 C CA . GLU A 1 82 ? -5.352 -7.666 7.287 1.00 98.38 82 GLU A CA 1
ATOM 654 C C . GLU A 1 82 ? -5.511 -6.923 8.622 1.00 98.38 82 GLU A C 1
ATOM 656 O O . GLU A 1 82 ? -6.350 -7.308 9.436 1.00 98.38 82 GLU A O 1
ATOM 661 N N . GLU A 1 83 ? -4.765 -5.839 8.836 1.00 98.00 83 GLU A N 1
ATOM 662 C CA . GLU A 1 83 ? -4.845 -5.005 10.040 1.00 98.00 83 GLU A CA 1
ATOM 663 C C . GLU A 1 83 ? -6.242 -4.397 10.214 1.00 98.00 83 GLU A C 1
ATOM 665 O O . GLU A 1 83 ? -6.816 -4.506 11.301 1.00 98.00 83 GLU A O 1
ATOM 670 N N . VAL A 1 84 ? -6.847 -3.865 9.145 1.00 98.56 84 VAL A N 1
ATOM 671 C CA . VAL A 1 84 ? -8.240 -3.382 9.176 1.00 98.56 84 VAL A CA 1
ATOM 672 C C . VAL A 1 84 ? -9.197 -4.509 9.549 1.00 98.56 84 VAL A C 1
ATOM 674 O O . VAL A 1 84 ? -9.979 -4.358 10.485 1.00 98.56 84 VAL A O 1
ATOM 677 N N . ALA A 1 85 ? -9.086 -5.672 8.902 1.00 98.38 85 ALA A N 1
ATOM 678 C CA . ALA A 1 85 ? -9.942 -6.814 9.217 1.00 98.38 85 ALA A CA 1
ATOM 679 C C . ALA A 1 85 ? -9.780 -7.280 10.677 1.00 98.38 85 ALA A C 1
ATOM 681 O O . ALA A 1 85 ? -10.747 -7.715 11.306 1.00 98.38 85 ALA A O 1
ATOM 682 N N . THR A 1 86 ? -8.572 -7.202 11.247 1.00 98.38 86 THR A N 1
ATOM 683 C CA . THR A 1 86 ? -8.367 -7.497 12.672 1.00 98.38 86 THR A CA 1
ATOM 684 C C . THR A 1 86 ? -8.974 -6.430 13.578 1.00 98.38 86 THR A C 1
ATOM 686 O O . THR A 1 86 ? -9.620 -6.788 14.562 1.00 98.38 86 THR A O 1
ATOM 689 N N . ALA A 1 87 ? -8.830 -5.146 13.243 1.00 97.94 87 ALA A N 1
ATOM 690 C CA . ALA A 1 87 ? -9.379 -4.044 14.025 1.00 97.94 87 ALA A CA 1
ATOM 691 C C . ALA A 1 87 ? -10.914 -4.078 14.042 1.00 97.94 87 ALA A C 1
ATOM 693 O O . ALA A 1 87 ? -11.518 -3.915 15.101 1.00 97.94 87 ALA A O 1
ATOM 694 N N . GLU A 1 88 ? -11.545 -4.375 12.903 1.00 98.38 88 GLU A N 1
ATOM 695 C CA . GLU A 1 88 ? -12.997 -4.547 12.786 1.00 98.38 88 GLU A CA 1
ATOM 696 C C . GLU A 1 88 ? -13.502 -5.695 13.667 1.00 98.38 88 GLU A C 1
ATOM 698 O O . GLU A 1 88 ? -14.433 -5.506 14.447 1.00 98.38 88 GLU A O 1
ATOM 703 N N . ARG A 1 89 ? -12.841 -6.861 13.637 1.00 98.44 89 ARG A N 1
ATOM 704 C CA . ARG A 1 89 ? -13.201 -7.993 14.514 1.00 98.44 89 ARG A CA 1
ATOM 705 C C . ARG A 1 89 ? -13.055 -7.650 15.994 1.00 98.44 89 ARG A C 1
ATOM 707 O O . ARG A 1 89 ? -13.897 -8.039 16.800 1.00 98.44 89 ARG A O 1
ATOM 714 N N . ILE A 1 90 ? -11.989 -6.937 16.365 1.00 98.19 90 ILE A N 1
ATOM 715 C CA . ILE A 1 90 ? -11.776 -6.492 17.748 1.00 98.19 90 ILE A CA 1
ATOM 716 C C . ILE A 1 90 ? -12.870 -5.499 18.155 1.00 98.19 90 ILE A C 1
ATOM 718 O O . ILE A 1 90 ? -13.385 -5.595 19.268 1.00 98.19 90 ILE A O 1
ATOM 722 N N . LEU A 1 91 ? -13.262 -4.580 17.267 1.00 98.25 91 LEU A N 1
ATOM 723 C CA . LEU A 1 91 ? -14.366 -3.654 17.506 1.00 98.25 91 LEU A CA 1
ATOM 724 C C . LEU A 1 91 ? -15.688 -4.403 17.703 1.00 98.25 91 LEU A C 1
ATOM 726 O O . LEU A 1 91 ? -16.391 -4.134 18.673 1.00 98.25 91 LEU A O 1
ATOM 730 N N . GLU A 1 92 ? -16.028 -5.343 16.823 1.00 98.12 92 GLU A N 1
ATOM 731 C CA . GLU A 1 92 ? -17.249 -6.148 16.937 1.00 98.12 92 GLU A CA 1
ATOM 732 C C . GLU A 1 92 ? -17.301 -6.903 18.267 1.00 98.12 92 GLU A C 1
ATOM 734 O O . GLU A 1 92 ? -18.288 -6.803 19.001 1.00 98.12 92 GLU A O 1
ATOM 739 N N . GLN A 1 93 ? -16.215 -7.598 18.611 1.00 98.06 93 GLN A N 1
ATOM 740 C CA . GLN A 1 93 ? -16.107 -8.329 19.868 1.00 98.06 93 GLN A CA 1
ATOM 741 C C . GLN A 1 93 ? -16.204 -7.384 21.072 1.00 98.06 93 GLN A C 1
ATOM 743 O O . GLN A 1 93 ? -16.991 -7.627 21.985 1.00 98.06 93 GLN A O 1
ATOM 748 N N . GLY A 1 94 ? -15.482 -6.262 21.044 1.00 97.56 94 GLY A N 1
ATOM 749 C CA . GLY A 1 94 ? -15.510 -5.264 22.110 1.00 97.56 94 GLY A CA 1
ATOM 750 C C . GLY A 1 94 ? -16.886 -4.622 22.299 1.00 97.56 94 GLY A C 1
ATOM 751 O O . GLY A 1 94 ? -17.290 -4.365 23.430 1.00 97.56 94 GLY A O 1
ATOM 752 N N . LEU A 1 95 ? -17.653 -4.407 21.225 1.00 97.50 95 LEU A N 1
ATOM 753 C CA . LEU A 1 95 ? -19.029 -3.908 21.312 1.00 97.50 95 LEU A CA 1
ATOM 754 C C . LEU A 1 95 ? -19.990 -4.947 21.899 1.00 97.50 95 LEU A C 1
ATOM 756 O O . LEU A 1 95 ? -20.903 -4.575 22.639 1.00 97.50 95 LEU A O 1
ATOM 760 N N . LEU A 1 96 ? -19.811 -6.230 21.575 1.00 98.00 96 LEU A N 1
ATOM 761 C CA . LEU A 1 96 ? -20.598 -7.311 22.171 1.00 98.00 96 LEU A CA 1
ATOM 762 C C . LEU A 1 96 ? -20.307 -7.448 23.666 1.00 98.00 96 LEU A C 1
ATOM 764 O O . LEU A 1 96 ? -21.244 -7.549 24.458 1.00 98.00 96 LEU A O 1
ATOM 768 N N . ASP A 1 97 ? -19.036 -7.406 24.052 1.00 96.81 97 ASP A N 1
ATOM 769 C CA . ASP A 1 97 ? -18.629 -7.511 25.452 1.00 96.81 97 ASP A CA 1
ATOM 770 C C . ASP A 1 97 ? -19.078 -6.279 26.248 1.00 96.81 97 ASP A C 1
ATOM 772 O O . ASP A 1 97 ? -19.689 -6.431 27.303 1.00 96.81 97 ASP A O 1
ATOM 776 N N . ALA A 1 98 ? -18.947 -5.069 25.691 1.00 95.94 98 ALA A N 1
ATOM 777 C CA . ALA A 1 98 ? -19.466 -3.852 26.316 1.00 95.94 98 ALA A CA 1
ATOM 778 C C . ALA A 1 98 ? -20.991 -3.887 26.520 1.00 95.94 98 ALA A C 1
ATOM 780 O O . ALA A 1 98 ? -21.487 -3.404 27.537 1.00 95.94 98 ALA A O 1
ATOM 781 N N . ARG A 1 99 ? -21.749 -4.475 25.582 1.00 96.31 99 ARG A N 1
ATOM 782 C CA . ARG A 1 99 ? -23.198 -4.684 25.754 1.00 96.31 99 ARG A CA 1
ATOM 783 C C . ARG A 1 99 ? -23.489 -5.679 26.871 1.00 96.31 99 ARG A C 1
ATOM 785 O O . ARG A 1 99 ? -24.279 -5.362 27.748 1.00 96.31 99 ARG A O 1
ATOM 792 N N . ARG A 1 100 ? -22.820 -6.835 26.877 1.00 97.06 100 ARG A N 1
ATOM 793 C CA . ARG A 1 100 ? -22.988 -7.864 27.919 1.00 97.06 100 ARG A CA 1
ATOM 794 C C . ARG A 1 100 ? -22.657 -7.330 29.309 1.00 97.06 100 ARG A C 1
ATOM 796 O O . ARG A 1 100 ? -23.401 -7.581 30.251 1.00 97.06 100 ARG A O 1
ATOM 803 N N . GLU A 1 101 ? -21.559 -6.590 29.439 1.00 95.94 101 GLU A N 1
ATOM 804 C CA . GLU A 1 101 ? -21.170 -5.952 30.697 1.00 95.94 101 GLU A CA 1
ATOM 805 C C . GLU A 1 101 ? -22.167 -4.867 31.109 1.00 95.94 101 GLU A C 1
ATOM 807 O O . GLU A 1 101 ? -22.540 -4.795 32.279 1.00 95.94 101 GLU A O 1
ATOM 812 N N . GLY A 1 102 ? -22.647 -4.063 30.157 1.00 94.94 102 GLY A N 1
ATOM 813 C CA . GLY A 1 102 ? -23.710 -3.087 30.386 1.00 94.94 102 GLY A CA 1
ATOM 814 C C . GLY A 1 102 ? -24.990 -3.737 30.916 1.00 94.94 102 GLY A C 1
ATOM 815 O O . GLY A 1 102 ? -25.489 -3.334 31.965 1.00 94.94 102 GLY A O 1
ATOM 816 N N . ASP A 1 103 ? -25.482 -4.776 30.244 1.00 95.62 103 ASP A N 1
ATOM 817 C CA . ASP A 1 103 ? -26.685 -5.513 30.641 1.00 95.62 103 ASP A CA 1
ATOM 818 C C . ASP A 1 103 ? -26.515 -6.152 32.028 1.00 95.62 103 ASP A C 1
ATOM 820 O O . ASP A 1 103 ? -27.384 -6.004 32.887 1.00 95.62 103 ASP A O 1
ATOM 824 N N . ALA A 1 104 ? -25.356 -6.761 32.305 1.00 94.62 104 ALA A N 1
ATOM 825 C CA . ALA A 1 104 ? -25.046 -7.337 33.613 1.00 94.62 104 ALA A CA 1
ATOM 826 C C . ALA A 1 104 ? -25.035 -6.290 34.743 1.00 94.62 104 ALA A C 1
ATOM 828 O O . ALA A 1 104 ? -25.451 -6.588 35.866 1.00 94.62 104 ALA A O 1
ATOM 829 N N . LEU A 1 105 ? -24.588 -5.057 34.464 1.00 93.62 105 LEU A N 1
ATOM 830 C CA . LEU A 1 105 ? -24.670 -3.952 35.423 1.00 93.62 105 LEU A CA 1
ATOM 831 C C . LEU A 1 105 ? -26.127 -3.586 35.733 1.00 93.62 105 LEU A C 1
ATOM 833 O O . LEU A 1 105 ? -26.459 -3.380 36.900 1.00 93.62 105 LEU A O 1
ATOM 837 N N . PHE A 1 106 ? -26.997 -3.531 34.721 1.00 91.94 106 PHE A N 1
ATOM 838 C CA . PHE A 1 106 ? -28.416 -3.222 34.915 1.00 91.94 106 PHE A CA 1
ATOM 839 C C . PHE A 1 106 ? -29.175 -4.349 35.621 1.00 91.94 106 PHE A C 1
ATOM 841 O O . PHE A 1 106 ? -29.933 -4.078 36.555 1.00 91.94 106 PHE A O 1
ATOM 848 N N . ASP A 1 107 ? -28.947 -5.603 35.229 1.00 93.38 107 ASP A N 1
ATOM 849 C CA . ASP A 1 107 ? -29.566 -6.770 35.861 1.00 93.38 107 ASP A CA 1
ATOM 850 C C . ASP A 1 107 ? -29.150 -6.901 37.327 1.00 93.38 107 ASP A C 1
ATOM 852 O O . ASP A 1 107 ? -29.997 -7.135 38.192 1.00 93.38 107 ASP A O 1
ATOM 856 N N . GLY A 1 108 ? -27.873 -6.646 37.630 1.00 89.00 108 GLY A N 1
ATOM 857 C CA . GLY A 1 108 ? -27.367 -6.603 38.999 1.00 89.00 108 GLY A CA 1
ATOM 858 C C . GLY A 1 108 ? -28.045 -5.541 39.867 1.00 89.00 108 GLY A C 1
ATOM 859 O O . GLY A 1 108 ? -28.095 -5.709 41.083 1.00 89.00 108 GLY A O 1
ATOM 860 N N . MET A 1 109 ? -28.606 -4.486 39.260 1.00 87.44 109 MET A N 1
ATOM 861 C CA . MET A 1 109 ? -29.336 -3.431 39.963 1.00 87.44 109 MET A CA 1
ATOM 862 C C . MET A 1 109 ? -30.851 -3.640 40.066 1.00 87.44 109 MET A C 1
ATOM 864 O O . MET A 1 109 ? -31.566 -2.849 40.692 1.00 87.44 109 MET A O 1
ATOM 868 N N . ARG A 1 110 ? -31.395 -4.695 39.471 1.00 90.00 110 ARG A N 1
ATOM 869 C CA . ARG A 1 110 ? -32.845 -4.857 39.395 1.00 90.00 110 ARG A CA 1
ATOM 870 C C . ARG A 1 110 ? -33.448 -5.247 40.750 1.00 90.00 110 ARG A C 1
ATOM 872 O O . ARG A 1 110 ? -32.978 -6.162 41.415 1.00 90.00 110 ARG A O 1
ATOM 879 N N . GLY A 1 111 ? -34.530 -4.572 41.147 1.00 84.25 111 GLY A N 1
ATOM 880 C CA . GLY A 1 111 ? -35.354 -4.965 42.301 1.00 84.25 111 GLY A CA 1
ATOM 881 C C . GLY A 1 111 ? -34.790 -4.632 43.690 1.00 84.25 111 GLY A C 1
ATOM 882 O O . GLY A 1 111 ? -35.360 -5.083 44.679 1.00 84.25 111 GLY A O 1
ATOM 883 N N . GLN A 1 112 ? -33.714 -3.843 43.788 1.00 84.19 112 GLN A N 1
ATOM 884 C CA . GLN A 1 112 ? -33.129 -3.417 45.068 1.00 84.19 112 GLN A CA 1
ATOM 885 C C . GLN A 1 112 ? -33.158 -1.889 45.238 1.00 84.19 112 GLN A C 1
ATOM 887 O O . GLN A 1 112 ? -33.198 -1.137 44.263 1.00 84.19 112 GLN A O 1
ATOM 892 N N . LEU A 1 113 ? -33.139 -1.423 46.491 1.00 87.12 113 LEU A N 1
ATOM 893 C CA . LEU A 1 113 ? -32.931 -0.014 46.837 1.00 87.12 113 LEU A CA 1
ATOM 894 C C . LEU A 1 113 ? -31.426 0.274 46.860 1.00 87.12 113 LEU A C 1
ATOM 896 O O . LEU A 1 113 ? -30.712 -0.208 47.737 1.00 87.12 113 LEU A O 1
ATOM 900 N N . TRP A 1 114 ? -30.954 1.065 45.898 1.00 90.19 114 TRP A N 1
ATOM 901 C CA . TRP A 1 114 ? -29.535 1.387 45.741 1.00 90.19 114 TRP A CA 1
ATOM 902 C C . TRP A 1 114 ? -29.175 2.715 46.390 1.00 90.19 114 TRP A C 1
ATOM 904 O O . TRP A 1 114 ? -29.931 3.686 46.331 1.00 90.19 114 TRP A O 1
ATOM 914 N N . SER A 1 115 ? -27.975 2.781 46.963 1.00 93.31 115 SER A N 1
ATOM 915 C CA . SER A 1 115 ? -27.396 4.053 47.378 1.00 93.31 115 SER A CA 1
ATOM 916 C C . SER A 1 115 ? -27.056 4.912 46.158 1.00 93.31 115 SER A C 1
ATOM 918 O O . SER A 1 115 ? -26.697 4.406 45.091 1.00 93.31 115 SER A O 1
ATOM 920 N N . LEU A 1 116 ? -27.069 6.235 46.338 1.00 92.69 116 LEU A N 1
ATOM 921 C CA . LEU A 1 116 ? -26.622 7.176 45.307 1.00 92.69 116 LEU A CA 1
ATOM 922 C C . LEU A 1 116 ? -25.193 6.865 44.822 1.00 92.69 116 LEU A C 1
ATOM 924 O O . LEU A 1 116 ? -24.912 6.957 43.630 1.00 92.69 116 LEU A O 1
ATOM 928 N N . SER A 1 117 ? -24.305 6.447 45.729 1.00 93.62 117 SER A N 1
ATOM 929 C CA . SER A 1 117 ? -22.925 6.076 45.396 1.00 93.62 117 SER A CA 1
ATOM 930 C C . SER A 1 117 ? -22.834 4.860 44.469 1.00 93.62 117 SER A C 1
ATOM 932 O O . SER A 1 117 ? -21.978 4.835 43.587 1.00 93.62 117 SER A O 1
ATOM 934 N N . ALA A 1 118 ? -23.720 3.871 44.623 1.00 91.75 118 ALA A N 1
ATOM 935 C CA . ALA A 1 118 ? -23.749 2.699 43.754 1.00 91.75 118 ALA A CA 1
ATOM 936 C C . ALA A 1 118 ? -24.212 3.065 42.335 1.00 91.75 118 ALA A C 1
ATOM 938 O O . ALA A 1 118 ? -23.587 2.655 41.358 1.00 91.75 118 ALA A O 1
ATOM 939 N N . VAL A 1 119 ? -25.236 3.919 42.224 1.00 92.06 119 VAL A N 1
ATOM 940 C CA . VAL A 1 119 ? -25.725 4.437 40.934 1.00 92.06 119 VAL A CA 1
ATOM 941 C C . VAL A 1 119 ? -24.653 5.280 40.233 1.00 92.06 119 VAL A C 1
ATOM 943 O O . VAL A 1 119 ? -24.415 5.115 39.037 1.00 92.06 119 VAL A O 1
ATOM 946 N N . GLN A 1 120 ? -23.947 6.142 40.971 1.00 94.50 120 GLN A N 1
ATOM 947 C CA . GLN A 1 120 ? -22.812 6.908 40.439 1.00 94.50 120 GLN A CA 1
ATOM 948 C C . GLN A 1 120 ? -21.675 5.994 39.962 1.00 94.50 120 GLN A C 1
ATOM 950 O O . GLN A 1 120 ? -21.109 6.221 38.892 1.00 94.50 120 GLN A O 1
ATOM 955 N N . GLY A 1 121 ? -21.369 4.935 40.717 1.00 94.12 121 GLY A N 1
ATOM 956 C CA . GLY A 1 121 ? -20.385 3.927 40.324 1.00 94.12 121 GLY A CA 1
ATOM 957 C C . GLY A 1 121 ? -20.764 3.202 39.030 1.00 94.12 121 GLY A C 1
ATOM 958 O O . GLY A 1 121 ? -19.908 3.008 38.168 1.00 94.12 121 GLY A O 1
ATOM 959 N N . MET A 1 122 ? -22.042 2.851 38.854 1.00 94.06 122 MET A N 1
ATOM 960 C CA . MET A 1 122 ? -22.543 2.272 37.604 1.00 94.06 122 MET A CA 1
ATOM 961 C C . MET A 1 122 ? -22.383 3.247 36.430 1.00 94.06 122 MET A C 1
ATOM 963 O O . MET A 1 122 ? -21.862 2.852 35.390 1.00 94.06 122 MET A O 1
ATOM 967 N N . HIS A 1 123 ? -22.768 4.517 36.593 1.00 94.06 123 HIS A N 1
ATOM 968 C CA . HIS A 1 123 ? -22.577 5.525 35.545 1.00 94.06 123 HIS A CA 1
ATOM 969 C C . HIS A 1 123 ? -21.110 5.664 35.130 1.00 94.06 123 HIS A C 1
ATOM 971 O O . HIS A 1 123 ? -20.824 5.710 33.937 1.00 94.06 123 HIS A O 1
ATOM 977 N N . GLY A 1 124 ? -20.181 5.660 36.092 1.00 96.00 124 GLY A N 1
ATOM 978 C CA . GLY A 1 124 ? -18.747 5.672 35.796 1.00 96.00 124 GLY A CA 1
ATOM 979 C C . GLY A 1 124 ? -18.298 4.466 34.964 1.00 96.00 124 GLY A C 1
ATOM 980 O O . GLY A 1 124 ? -17.518 4.620 34.027 1.00 96.00 124 GLY A O 1
ATOM 981 N N . LYS A 1 125 ? -18.830 3.271 35.252 1.00 95.75 125 LYS A N 1
ATOM 982 C CA . LYS A 1 125 ? -18.543 2.063 34.463 1.00 95.75 125 LYS A CA 1
ATOM 983 C C . LYS A 1 125 ? -19.120 2.144 33.050 1.00 95.75 125 LYS A C 1
ATOM 985 O O . LYS A 1 125 ? -18.398 1.863 32.099 1.00 95.75 125 LYS A O 1
ATOM 990 N N . LEU A 1 126 ? -20.372 2.577 32.893 1.00 95.12 126 LEU A N 1
ATOM 991 C CA . LEU A 1 126 ? -20.990 2.754 31.571 1.00 95.12 126 LEU A CA 1
ATOM 992 C C . LEU A 1 126 ? -20.218 3.763 30.714 1.00 95.12 126 LEU A C 1
ATOM 994 O O . LEU A 1 126 ? -20.000 3.528 29.528 1.00 95.12 126 LEU A O 1
ATOM 998 N N . GLU A 1 127 ? -19.753 4.852 31.324 1.00 96.94 127 GLU A N 1
ATOM 999 C CA . GLU A 1 127 ? -18.919 5.840 30.644 1.00 96.94 127 GLU A CA 1
ATOM 1000 C C . GLU A 1 127 ? -17.570 5.239 30.220 1.00 96.94 127 GLU A C 1
ATOM 1002 O O . GLU A 1 127 ? -17.139 5.438 29.087 1.00 96.94 127 GLU A O 1
ATOM 1007 N N . SER A 1 128 ? -16.937 4.419 31.068 1.00 96.88 128 SER A N 1
ATOM 1008 C CA . SER A 1 128 ? -15.699 3.720 30.692 1.00 96.88 128 SER A CA 1
ATOM 1009 C C . SER A 1 128 ? -15.894 2.724 29.540 1.00 96.88 128 SER A C 1
ATOM 1011 O O . SER A 1 128 ? -15.057 2.662 28.641 1.00 96.88 128 SER A O 1
ATOM 1013 N N . LEU A 1 129 ? -17.023 2.002 29.506 1.00 96.25 129 LEU A N 1
ATOM 1014 C CA . LEU A 1 129 ? -17.373 1.095 28.406 1.00 96.25 129 LEU A CA 1
ATOM 1015 C C . LEU A 1 129 ? -17.594 1.861 27.102 1.00 96.25 129 LEU A C 1
ATOM 1017 O O . LEU A 1 129 ? -17.127 1.448 26.039 1.00 96.25 129 LEU A O 1
ATOM 1021 N N . ARG A 1 130 ? -18.271 3.010 27.185 1.00 96.06 130 ARG A N 1
ATOM 1022 C CA . ARG A 1 130 ? -18.470 3.902 26.045 1.00 96.06 130 ARG A CA 1
ATOM 1023 C C . ARG A 1 130 ? -17.137 4.420 25.504 1.00 96.06 130 ARG A C 1
ATOM 1025 O O . ARG A 1 130 ? -16.916 4.341 24.298 1.00 96.06 130 ARG A O 1
ATOM 1032 N N . GLN A 1 131 ? -16.253 4.903 26.374 1.00 97.50 131 GLN A N 1
ATOM 1033 C CA . GLN A 1 131 ? -14.923 5.381 25.989 1.00 97.50 131 GLN A CA 1
ATOM 1034 C C . GLN A 1 131 ? -14.075 4.262 25.375 1.00 97.50 131 GLN A C 1
ATOM 1036 O O . GLN A 1 131 ? -13.407 4.486 24.369 1.00 97.50 131 GLN A O 1
ATOM 1041 N N . GLY A 1 132 ? -14.154 3.041 25.913 1.00 97.06 132 GLY A N 1
ATOM 1042 C CA . GLY A 1 132 ? -13.520 1.863 25.319 1.00 97.06 132 GLY A CA 1
ATOM 1043 C C . GLY A 1 132 ? -14.022 1.587 23.899 1.00 97.06 132 GLY A C 1
ATOM 1044 O O . GLY A 1 132 ? -13.221 1.417 22.983 1.00 97.06 132 GLY A O 1
ATOM 1045 N N . ALA A 1 133 ? -15.338 1.627 23.679 1.00 96.31 133 ALA A N 1
ATOM 1046 C CA . ALA A 1 133 ? -15.923 1.463 22.348 1.00 96.31 133 ALA A CA 1
ATOM 1047 C C . ALA A 1 133 ? -15.527 2.591 21.376 1.00 96.31 133 ALA A C 1
ATOM 1049 O O . ALA A 1 133 ? -15.302 2.338 20.195 1.00 96.31 133 ALA A O 1
ATOM 1050 N N . GLU A 1 134 ? -15.443 3.838 21.847 1.00 97.62 134 GLU A N 1
ATOM 1051 C CA . GLU A 1 134 ? -14.947 4.969 21.052 1.00 97.62 134 GLU A CA 1
ATOM 1052 C C . GLU A 1 134 ? -13.466 4.789 20.675 1.00 97.62 134 GLU A C 1
ATOM 1054 O O . GLU A 1 134 ? -13.117 4.986 19.513 1.00 97.62 134 GLU A O 1
ATOM 1059 N N . ALA A 1 135 ? -12.623 4.315 21.598 1.00 97.88 135 ALA A N 1
ATOM 1060 C CA . ALA A 1 135 ? -11.219 4.009 21.323 1.00 97.88 135 ALA A CA 1
ATOM 1061 C C . ALA A 1 135 ? -11.051 2.882 20.288 1.00 97.88 135 ALA A C 1
ATOM 1063 O O . ALA A 1 135 ? -10.210 2.986 19.398 1.00 97.88 135 ALA A O 1
ATOM 1064 N N . LEU A 1 136 ? -11.881 1.834 20.345 1.00 97.75 136 LEU A N 1
ATOM 1065 C CA . LEU A 1 136 ? -11.869 0.767 19.338 1.00 97.75 136 LEU A CA 1
ATOM 1066 C C . LEU A 1 136 ? -12.278 1.278 17.949 1.00 97.75 136 LEU A C 1
ATOM 1068 O O . LEU A 1 136 ? -11.659 0.905 16.955 1.00 97.75 136 LEU A O 1
ATOM 1072 N N . ARG A 1 137 ? -13.281 2.165 17.866 1.00 98.06 137 ARG A N 1
ATOM 1073 C CA . ARG A 1 137 ? -13.666 2.805 16.593 1.00 98.06 137 ARG A CA 1
ATOM 1074 C C . ARG A 1 137 ? -12.549 3.684 16.040 1.00 98.06 137 ARG A C 1
ATOM 1076 O O . ARG A 1 137 ? -12.315 3.661 14.837 1.00 98.06 137 ARG A O 1
ATOM 1083 N N . ALA A 1 138 ? -11.859 4.427 16.905 1.00 97.94 138 ALA A N 1
ATOM 1084 C CA . ALA A 1 138 ? -10.690 5.205 16.509 1.00 97.94 138 ALA A CA 1
ATOM 1085 C C . ALA A 1 138 ? -9.575 4.298 15.962 1.00 97.94 138 ALA A C 1
ATOM 1087 O O . ALA A 1 138 ? -9.013 4.604 14.918 1.00 97.94 138 ALA A O 1
ATOM 1088 N N . GLY A 1 139 ? -9.330 3.140 16.587 1.00 97.94 139 GLY A N 1
ATOM 1089 C CA . GLY A 1 139 ? -8.363 2.157 16.087 1.00 97.94 139 GLY A CA 1
ATOM 1090 C C . GLY A 1 139 ? -8.699 1.611 14.692 1.00 97.94 139 GLY A C 1
ATOM 1091 O O . GLY A 1 139 ? -7.801 1.442 13.872 1.00 97.94 139 GLY A O 1
ATOM 1092 N N . VAL A 1 140 ? -9.985 1.386 14.386 1.00 98.38 140 VAL A N 1
ATOM 1093 C CA . VAL A 1 140 ? -10.417 1.026 13.021 1.00 98.38 140 VAL A CA 1
ATOM 1094 C C . VAL A 1 140 ? -10.144 2.170 12.046 1.00 98.38 140 VAL A C 1
ATOM 1096 O O . VAL A 1 140 ? -9.564 1.932 10.992 1.00 98.38 140 VAL A O 1
ATOM 1099 N N . ALA A 1 141 ? -10.501 3.406 12.406 1.00 98.25 141 ALA A N 1
ATOM 1100 C CA . ALA A 1 141 ? -10.255 4.570 11.555 1.00 98.25 141 ALA A CA 1
ATOM 1101 C C . ALA A 1 141 ? -8.755 4.757 11.247 1.00 98.25 141 ALA A C 1
ATOM 1103 O O . ALA A 1 141 ? -8.387 4.950 10.091 1.00 98.25 141 ALA A O 1
ATOM 1104 N N . GLU A 1 142 ? -7.879 4.609 12.245 1.00 97.94 142 GLU A N 1
ATOM 1105 C CA . GLU A 1 142 ? -6.422 4.657 12.055 1.00 97.94 142 GLU A CA 1
ATOM 1106 C C . GLU A 1 142 ? -5.920 3.549 11.110 1.00 97.94 142 GLU A C 1
ATOM 1108 O O . GLU A 1 142 ? -5.077 3.801 10.245 1.00 97.94 142 GLU A O 1
ATOM 1113 N N . ALA A 1 143 ? -6.448 2.326 11.232 1.00 97.56 143 ALA A N 1
ATOM 1114 C CA . ALA A 1 143 ? -6.107 1.230 10.326 1.00 97.56 143 ALA A CA 1
ATOM 1115 C C . ALA A 1 143 ? -6.586 1.510 8.887 1.00 97.56 143 ALA A C 1
ATOM 1117 O O . ALA A 1 143 ? -5.870 1.232 7.921 1.00 97.56 143 ALA A O 1
ATOM 1118 N N . GLU A 1 144 ? -7.766 2.111 8.716 1.00 98.25 144 GLU A N 1
ATOM 1119 C CA . GLU A 1 144 ? -8.274 2.506 7.400 1.00 98.25 144 GLU A CA 1
ATOM 1120 C C . GLU A 1 144 ? -7.433 3.609 6.744 1.00 98.25 144 GLU A C 1
ATOM 1122 O O . GLU A 1 144 ? -7.173 3.545 5.536 1.00 98.25 144 GLU A O 1
ATOM 1127 N N . GLU A 1 145 ? -6.962 4.583 7.525 1.00 98.19 145 GLU A N 1
ATOM 1128 C CA . GLU A 1 145 ? -6.033 5.616 7.057 1.00 98.19 145 GLU A CA 1
ATOM 1129 C C . GLU A 1 145 ? -4.709 4.998 6.582 1.00 98.19 145 GLU A C 1
ATOM 1131 O O . GLU A 1 145 ? -4.216 5.325 5.497 1.00 98.19 145 GLU A O 1
ATOM 1136 N N . GLN A 1 146 ? -4.153 4.041 7.332 1.00 97.50 146 GLN A N 1
ATOM 1137 C CA . GLN A 1 146 ? -2.936 3.316 6.935 1.00 97.50 146 GLN A CA 1
ATOM 1138 C C . GLN A 1 146 ? -3.143 2.473 5.672 1.00 97.50 146 GLN A C 1
ATOM 1140 O O . GLN A 1 146 ? -2.283 2.443 4.779 1.00 97.50 146 GLN A O 1
ATOM 1145 N N . ARG A 1 147 ? -4.307 1.828 5.552 1.00 98.00 147 ARG A N 1
ATOM 1146 C CA . ARG A 1 147 ? -4.736 1.112 4.347 1.00 98.00 147 ARG A CA 1
ATOM 1147 C C . ARG A 1 147 ? -4.762 2.056 3.141 1.00 98.00 147 ARG A C 1
ATOM 1149 O O . ARG A 1 147 ? -4.247 1.696 2.074 1.00 98.00 147 ARG A O 1
ATOM 1156 N N . GLN A 1 148 ? -5.320 3.257 3.287 1.00 98.38 148 GLN A N 1
ATOM 1157 C CA . GLN A 1 148 ? -5.347 4.262 2.223 1.00 98.38 148 GLN A CA 1
ATOM 1158 C C . GLN A 1 148 ? -3.936 4.744 1.851 1.00 98.38 148 GLN A C 1
ATOM 1160 O O . GLN A 1 148 ? -3.576 4.704 0.674 1.00 98.38 148 GLN A O 1
ATOM 1165 N N . ALA A 1 149 ? -3.100 5.095 2.830 1.00 97.81 149 ALA A N 1
ATOM 1166 C CA . ALA A 1 149 ? -1.718 5.511 2.583 1.00 97.81 149 ALA A CA 1
ATOM 1167 C C . ALA A 1 149 ? -0.909 4.429 1.836 1.00 97.81 149 ALA A C 1
ATOM 1169 O O . ALA A 1 149 ? -0.167 4.718 0.892 1.00 97.81 149 ALA A O 1
ATOM 1170 N N . SER A 1 150 ? -1.106 3.158 2.199 1.00 97.31 150 SER A N 1
ATOM 1171 C CA . SER A 1 150 ? -0.469 2.017 1.528 1.00 97.31 150 SER A CA 1
ATOM 1172 C C . SER A 1 150 ? -0.936 1.848 0.076 1.00 97.31 150 SER A C 1
ATOM 1174 O O . SER A 1 150 ? -0.144 1.467 -0.791 1.00 97.31 150 SER A O 1
ATOM 1176 N N . GLN A 1 151 ? -2.201 2.163 -0.222 1.00 98.38 151 GLN A N 1
ATOM 1177 C CA . GLN A 1 151 ? -2.727 2.159 -1.590 1.00 98.38 151 GLN A CA 1
ATOM 1178 C C . GLN A 1 151 ? -2.111 3.264 -2.441 1.00 98.38 151 GLN A C 1
ATOM 1180 O O . GLN A 1 151 ? -1.644 2.997 -3.547 1.00 98.38 151 GLN A O 1
ATOM 1185 N N . GLU A 1 152 ? -2.054 4.486 -1.916 1.00 98.25 152 GLU A N 1
ATOM 1186 C CA . GLU A 1 152 ? -1.439 5.621 -2.607 1.00 98.25 152 GLU A CA 1
ATOM 1187 C C . GLU A 1 152 ? 0.041 5.335 -2.917 1.00 98.25 152 GLU A C 1
ATOM 1189 O O . GLU A 1 152 ? 0.525 5.575 -4.028 1.00 98.25 152 GLU A O 1
ATOM 1194 N N . GLN A 1 153 ? 0.759 4.714 -1.975 1.00 97.75 153 GLN A N 1
ATOM 1195 C CA . GLN A 1 153 ? 2.137 4.272 -2.187 1.00 97.75 153 GLN A CA 1
ATOM 1196 C C . GLN A 1 153 ? 2.249 3.171 -3.256 1.00 97.75 153 GLN A C 1
ATOM 1198 O O . GLN A 1 153 ? 3.173 3.188 -4.083 1.00 97.75 153 GLN A O 1
ATOM 1203 N N . LEU A 1 154 ? 1.322 2.211 -3.280 1.00 98.31 154 LEU A N 1
ATOM 1204 C CA . LEU A 1 154 ? 1.272 1.183 -4.319 1.00 98.31 154 LEU A CA 1
ATOM 1205 C C . LEU A 1 154 ? 1.043 1.801 -5.705 1.00 98.31 154 LEU A C 1
ATOM 1207 O O . LEU A 1 154 ? 1.728 1.441 -6.664 1.00 98.31 154 LEU A O 1
ATOM 1211 N N . GLU A 1 155 ? 0.135 2.760 -5.827 1.00 98.31 155 GLU A N 1
ATOM 1212 C CA . GLU A 1 155 ? -0.130 3.455 -7.088 1.00 98.31 155 GLU A CA 1
ATOM 1213 C C . GLU A 1 155 ? 1.079 4.271 -7.556 1.00 98.31 155 GLU A C 1
ATOM 1215 O O . GLU A 1 155 ? 1.490 4.171 -8.720 1.00 98.31 155 GLU A O 1
ATOM 1220 N N . ALA A 1 156 ? 1.722 5.001 -6.641 1.00 98.00 156 ALA A N 1
ATOM 1221 C CA . ALA A 1 156 ? 2.935 5.758 -6.927 1.00 98.00 156 ALA A CA 1
ATOM 1222 C C . ALA A 1 156 ? 4.078 4.847 -7.412 1.00 98.00 156 ALA A C 1
ATOM 1224 O O . ALA A 1 156 ? 4.708 5.118 -8.442 1.00 98.00 156 ALA A O 1
ATOM 1225 N N . THR A 1 157 ? 4.326 3.727 -6.724 1.00 97.56 157 THR A N 1
ATOM 1226 C CA . THR A 1 157 ? 5.379 2.768 -7.111 1.00 97.56 157 THR A CA 1
ATOM 1227 C C . THR A 1 157 ? 5.076 2.082 -8.442 1.00 97.56 157 THR A C 1
ATOM 1229 O O . THR A 1 157 ? 5.976 1.926 -9.272 1.00 97.56 157 THR A O 1
ATOM 1232 N N . GLN A 1 158 ? 3.812 1.746 -8.717 1.00 98.38 158 GLN A N 1
ATOM 1233 C CA . GLN A 1 158 ? 3.403 1.230 -10.024 1.00 98.38 158 GLN A CA 1
ATOM 1234 C C . GLN A 1 158 ? 3.632 2.250 -11.142 1.00 98.38 158 GLN A C 1
ATOM 1236 O O . GLN A 1 158 ? 4.113 1.881 -12.216 1.00 98.38 158 GLN A O 1
ATOM 1241 N N . ALA A 1 159 ? 3.311 3.526 -10.917 1.00 98.19 159 ALA A N 1
ATOM 1242 C CA . ALA A 1 159 ? 3.538 4.577 -11.903 1.00 98.19 159 ALA A CA 1
ATOM 1243 C C . ALA A 1 159 ? 5.034 4.733 -12.229 1.00 98.19 159 ALA A C 1
ATOM 1245 O O . ALA A 1 159 ? 5.401 4.842 -13.405 1.00 98.19 159 ALA A O 1
ATOM 1246 N N . VAL A 1 160 ? 5.904 4.681 -11.214 1.00 97.94 160 VAL A N 1
ATOM 1247 C CA . VAL A 1 160 ? 7.366 4.693 -11.389 1.00 97.94 160 VAL A CA 1
ATOM 1248 C C . VAL A 1 160 ? 7.832 3.473 -12.183 1.00 97.94 160 VAL A C 1
ATOM 1250 O O . VAL A 1 160 ? 8.532 3.631 -13.184 1.00 97.94 160 VAL A O 1
ATOM 1253 N N . HIS A 1 161 ? 7.382 2.272 -11.820 1.00 98.12 161 HIS A N 1
ATOM 1254 C CA . HIS A 1 161 ? 7.745 1.044 -12.525 1.00 98.12 161 HIS A CA 1
ATOM 1255 C C . HIS A 1 161 ? 7.325 1.071 -14.005 1.00 98.12 161 HIS A C 1
ATOM 1257 O O . HIS A 1 161 ? 8.143 0.791 -14.882 1.00 98.12 161 HIS A O 1
ATOM 1263 N N . ARG A 1 162 ? 6.101 1.526 -14.321 1.00 98.19 162 ARG A N 1
ATOM 1264 C CA . ARG A 1 162 ? 5.639 1.703 -15.714 1.00 98.19 162 ARG A CA 1
ATOM 1265 C C . ARG A 1 162 ? 6.525 2.680 -16.496 1.00 98.19 162 ARG A C 1
ATOM 1267 O O . ARG A 1 162 ? 6.798 2.461 -17.676 1.00 98.19 162 ARG A O 1
ATOM 1274 N N . ARG A 1 163 ? 6.987 3.771 -15.869 1.00 97.62 163 ARG A N 1
ATOM 1275 C CA . ARG A 1 163 ? 7.937 4.713 -16.498 1.00 97.62 163 ARG A CA 1
ATOM 1276 C C . ARG A 1 163 ? 9.292 4.047 -16.750 1.00 97.62 163 ARG A C 1
ATOM 1278 O O . ARG A 1 163 ? 9.848 4.222 -17.833 1.00 97.62 163 ARG A O 1
ATOM 1285 N N . SER A 1 164 ? 9.784 3.266 -15.792 1.00 96.38 164 SER A N 1
ATOM 1286 C CA . SER A 1 164 ? 11.036 2.505 -15.888 1.00 96.38 164 SER A CA 1
ATOM 1287 C C . SER A 1 164 ? 11.005 1.507 -17.052 1.00 96.38 164 SER A C 1
ATOM 1289 O O . SER A 1 164 ? 11.884 1.528 -17.915 1.00 96.38 164 SER A O 1
ATOM 1291 N N . GLN A 1 165 ? 9.918 0.740 -17.182 1.00 97.81 165 GLN A N 1
ATOM 1292 C CA . GLN A 1 165 ? 9.698 -0.181 -18.303 1.00 97.81 165 GLN A CA 1
ATOM 1293 C C . GLN A 1 165 ? 9.713 0.530 -19.661 1.00 97.81 165 GLN A C 1
ATOM 1295 O O . GLN A 1 165 ? 10.403 0.093 -20.582 1.00 97.81 165 GLN A O 1
ATOM 1300 N N . LYS A 1 166 ? 9.023 1.674 -19.785 1.00 97.62 166 LYS A N 1
ATOM 1301 C CA . LYS A 1 166 ? 9.049 2.489 -21.014 1.00 97.62 166 LYS A CA 1
ATOM 1302 C C . LYS A 1 166 ? 10.461 2.976 -21.351 1.00 97.62 166 LYS A C 1
ATOM 1304 O O . LYS A 1 166 ? 10.838 3.007 -22.519 1.00 97.62 166 LYS A O 1
ATOM 1309 N N . GLN A 1 167 ? 11.251 3.367 -20.350 1.00 95.88 167 GLN A N 1
ATOM 1310 C CA . GLN A 1 167 ? 12.635 3.804 -20.556 1.00 95.88 167 GLN A CA 1
ATOM 1311 C C . GLN A 1 167 ? 13.552 2.662 -20.996 1.00 95.88 167 GLN A C 1
ATOM 1313 O O . GLN A 1 167 ? 14.426 2.892 -21.835 1.00 95.88 167 GLN A O 1
ATOM 1318 N N . VAL A 1 168 ? 13.361 1.457 -20.452 1.00 97.00 168 VAL A N 1
ATOM 1319 C CA . VAL A 1 168 ? 14.064 0.249 -20.899 1.00 97.00 168 VAL A CA 1
ATOM 1320 C C . VAL A 1 168 ? 13.698 -0.064 -22.347 1.00 97.00 168 VAL A C 1
ATOM 1322 O O . VAL A 1 168 ? 14.606 -0.213 -23.159 1.00 97.00 168 VAL A O 1
ATOM 1325 N N . GLY A 1 169 ? 12.405 -0.081 -22.692 1.00 96.38 169 GLY A N 1
ATOM 1326 C CA . GLY A 1 169 ? 11.929 -0.327 -24.060 1.00 96.38 169 GLY A CA 1
ATOM 1327 C C . GLY A 1 169 ? 12.566 0.617 -25.083 1.00 96.38 169 GLY A C 1
ATOM 1328 O O . GLY A 1 169 ? 13.233 0.160 -26.006 1.00 96.38 169 GLY A O 1
ATOM 1329 N N . LYS A 1 170 ? 12.504 1.932 -24.831 1.00 96.06 170 LYS A N 1
ATOM 1330 C CA . LYS A 1 170 ? 13.138 2.944 -25.697 1.00 96.06 170 LYS A CA 1
ATOM 1331 C C . LYS A 1 170 ? 14.645 2.736 -25.859 1.00 96.06 170 LYS A C 1
ATOM 1333 O O . LYS A 1 170 ? 15.190 2.917 -26.941 1.00 96.06 170 LYS A O 1
ATOM 1338 N N . THR A 1 171 ? 15.350 2.376 -24.786 1.00 94.50 171 THR A N 1
ATOM 1339 C CA . THR A 1 171 ? 16.795 2.124 -24.875 1.00 94.50 171 THR A CA 1
ATOM 1340 C C . THR A 1 171 ? 17.112 0.839 -25.623 1.00 94.50 171 THR A C 1
ATOM 1342 O O . THR A 1 171 ? 18.105 0.814 -26.343 1.00 94.50 171 THR A O 1
ATOM 1345 N N . LYS A 1 172 ? 16.286 -0.205 -25.487 1.00 95.06 172 LYS A N 1
ATOM 1346 C CA . LYS A 1 172 ? 16.426 -1.432 -26.279 1.00 95.06 172 LYS A CA 1
ATOM 1347 C C . LYS A 1 172 ? 16.280 -1.131 -27.762 1.00 95.06 172 LYS A C 1
ATOM 1349 O O . LYS A 1 172 ? 17.157 -1.506 -28.528 1.00 95.06 172 LYS A O 1
ATOM 1354 N N . GLU A 1 173 ? 15.249 -0.383 -28.144 1.00 95.12 173 GLU A N 1
ATOM 1355 C CA . GLU A 1 173 ? 15.046 0.055 -29.529 1.00 95.12 173 GLU A CA 1
ATOM 1356 C C . GLU A 1 173 ? 16.275 0.811 -30.057 1.00 95.12 173 GLU A C 1
ATOM 1358 O O . GLU A 1 173 ? 16.865 0.400 -31.055 1.00 95.12 173 GLU A O 1
ATOM 1363 N N . MET A 1 174 ? 16.748 1.836 -29.338 1.00 93.12 174 MET A N 1
ATOM 1364 C CA . MET A 1 174 ? 17.952 2.584 -29.729 1.00 93.12 174 MET A CA 1
ATOM 1365 C C . MET A 1 174 ? 19.201 1.700 -29.845 1.00 93.12 174 MET A C 1
ATOM 1367 O O . MET A 1 174 ? 19.990 1.869 -30.770 1.00 93.12 174 MET A O 1
ATOM 1371 N N . HIS A 1 175 ? 19.390 0.758 -28.918 1.00 91.50 175 HIS A N 1
ATOM 1372 C CA . HIS A 1 175 ? 20.513 -0.175 -28.955 1.00 91.50 175 HIS A CA 1
ATOM 1373 C C . HIS A 1 175 ? 20.454 -1.067 -30.196 1.00 91.50 175 HIS A C 1
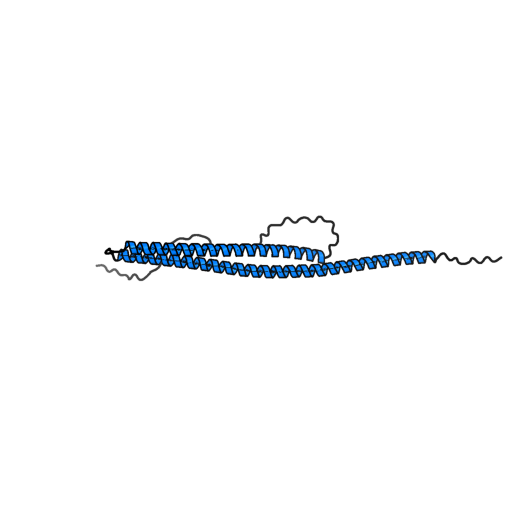ATOM 1375 O O . HIS A 1 175 ? 21.455 -1.203 -30.888 1.00 91.50 175 HIS A O 1
ATOM 1381 N N . THR A 1 176 ? 19.278 -1.613 -30.522 1.00 92.12 176 THR A N 1
ATOM 1382 C CA . THR A 1 176 ? 19.110 -2.457 -31.715 1.00 92.12 176 THR A CA 1
ATOM 1383 C C . THR A 1 176 ? 19.342 -1.688 -33.015 1.00 92.12 176 THR A C 1
ATOM 1385 O O . THR A 1 176 ? 19.912 -2.242 -33.951 1.00 92.12 176 THR A O 1
ATOM 1388 N N . VAL A 1 177 ? 18.951 -0.409 -33.080 1.00 93.12 177 VAL A N 1
ATOM 1389 C CA . VAL A 1 177 ? 19.247 0.458 -34.232 1.00 93.12 177 VAL A CA 1
ATOM 1390 C C . VAL A 1 177 ? 20.754 0.685 -34.350 1.00 93.12 177 VAL A C 1
ATOM 1392 O O . VAL A 1 177 ? 21.309 0.457 -35.421 1.00 93.12 177 VAL A O 1
ATOM 1395 N N . GLN A 1 178 ? 21.435 1.018 -33.248 1.00 90.50 178 GLN A N 1
ATOM 1396 C CA . GLN A 1 178 ? 22.890 1.189 -33.251 1.00 90.50 178 GLN A CA 1
ATOM 1397 C C . GLN A 1 178 ? 23.621 -0.097 -33.664 1.00 90.50 178 GLN A C 1
ATOM 1399 O O . GLN A 1 178 ? 24.589 -0.035 -34.414 1.00 90.50 178 GLN A O 1
ATOM 1404 N N . GLU A 1 179 ? 23.185 -1.267 -33.195 1.00 90.62 179 GLU A N 1
ATOM 1405 C CA . GLU A 1 179 ? 23.795 -2.543 -33.588 1.00 90.62 179 GLU A CA 1
ATOM 1406 C C . GLU A 1 179 ? 23.664 -2.801 -35.091 1.00 90.62 179 GLU A C 1
ATOM 1408 O O . GLU A 1 179 ? 24.632 -3.228 -35.719 1.00 90.62 179 GLU A O 1
ATOM 1413 N N . ARG A 1 180 ? 22.506 -2.480 -35.682 1.00 92.31 180 ARG A N 1
ATOM 1414 C CA . ARG A 1 180 ? 22.290 -2.578 -37.134 1.00 92.31 180 ARG A CA 1
ATOM 1415 C C . ARG A 1 180 ? 23.170 -1.602 -37.911 1.00 92.31 180 ARG A C 1
ATOM 1417 O O . ARG A 1 180 ? 23.772 -1.997 -38.902 1.00 92.31 180 ARG A O 1
ATOM 1424 N N . GLU A 1 181 ? 23.283 -0.356 -37.456 1.00 90.31 181 GLU A N 1
ATOM 1425 C CA . GLU A 1 181 ? 24.149 0.652 -38.084 1.00 90.31 181 GLU A CA 1
ATOM 1426 C C . GLU A 1 181 ? 25.627 0.253 -38.021 1.00 90.31 181 GLU A C 1
ATOM 1428 O O . GLU A 1 181 ? 26.333 0.335 -39.023 1.00 90.31 181 GLU A O 1
ATOM 1433 N N . MET A 1 182 ? 26.091 -0.231 -36.866 1.00 89.06 182 MET A N 1
ATOM 1434 C CA . MET A 1 182 ? 27.466 -0.705 -36.691 1.00 89.06 182 MET A CA 1
ATOM 1435 C C . MET A 1 182 ? 27.757 -1.940 -37.548 1.00 89.06 182 MET A C 1
ATOM 1437 O O . MET A 1 182 ? 28.861 -2.058 -38.072 1.00 89.06 182 MET A O 1
ATOM 1441 N N . ALA A 1 183 ? 26.794 -2.854 -37.699 1.00 90.50 183 ALA A N 1
ATOM 1442 C CA . ALA A 1 183 ? 26.926 -4.004 -38.591 1.00 90.50 183 ALA A CA 1
ATOM 1443 C C . ALA A 1 183 ? 27.037 -3.561 -40.059 1.00 90.50 183 ALA A C 1
ATOM 1445 O O . ALA A 1 183 ? 27.988 -3.947 -40.730 1.00 90.50 183 ALA A O 1
ATOM 1446 N N . ALA A 1 184 ? 26.154 -2.668 -40.514 1.00 92.44 184 ALA A N 1
ATOM 1447 C CA . ALA A 1 184 ? 26.189 -2.131 -41.875 1.00 92.44 184 ALA A CA 1
ATOM 1448 C C . ALA A 1 184 ? 27.475 -1.335 -42.171 1.00 92.44 184 ALA A C 1
ATOM 1450 O O . ALA A 1 184 ? 27.991 -1.367 -43.283 1.00 92.44 184 ALA A O 1
ATOM 1451 N N . GLN A 1 185 ? 28.020 -0.611 -41.187 1.00 90.88 185 GLN A N 1
ATOM 1452 C CA . GLN A 1 185 ? 29.305 0.082 -41.339 1.00 90.88 185 GLN A CA 1
ATOM 1453 C C . GLN A 1 185 ? 30.486 -0.885 -41.454 1.00 90.88 185 GLN A C 1
ATOM 1455 O O . GLN A 1 185 ? 31.423 -0.597 -42.194 1.00 90.88 185 GLN A O 1
ATOM 1460 N N . ARG A 1 186 ? 30.459 -2.009 -40.724 1.00 91.38 186 ARG A N 1
ATOM 1461 C CA . ARG A 1 186 ? 31.491 -3.050 -40.833 1.00 91.38 186 ARG A CA 1
ATOM 1462 C C . ARG A 1 186 ? 31.451 -3.720 -42.200 1.00 91.38 186 ARG A C 1
ATOM 1464 O O . ARG A 1 186 ? 32.488 -3.771 -42.839 1.00 91.38 186 ARG A O 1
ATOM 1471 N N . GLU A 1 187 ? 30.265 -4.106 -42.663 1.00 92.69 187 GLU A N 1
ATOM 1472 C CA . GLU A 1 187 ? 30.055 -4.684 -43.998 1.00 92.69 187 GLU A CA 1
ATOM 1473 C C . GLU A 1 187 ? 30.583 -3.748 -45.096 1.00 92.69 187 GLU A C 1
ATOM 1475 O O . GLU A 1 187 ? 31.452 -4.129 -45.868 1.00 92.69 187 GLU A O 1
ATOM 1480 N N . ARG A 1 188 ? 30.202 -2.462 -45.068 1.00 92.19 188 ARG A N 1
ATOM 1481 C CA . ARG A 1 188 ? 30.731 -1.461 -46.014 1.00 92.19 188 ARG A CA 1
ATOM 1482 C C . ARG A 1 188 ? 32.250 -1.304 -45.954 1.00 92.19 188 ARG A C 1
ATOM 1484 O O . ARG A 1 188 ? 32.871 -1.011 -46.969 1.00 92.19 188 ARG A O 1
ATOM 1491 N N . LYS A 1 189 ? 32.854 -1.414 -44.767 1.00 93.31 189 LYS A N 1
ATOM 1492 C CA . LYS A 1 189 ? 34.312 -1.320 -44.614 1.00 93.31 189 LYS A CA 1
ATOM 1493 C C . LYS A 1 189 ? 34.999 -2.542 -45.218 1.00 93.31 189 LYS A C 1
ATOM 1495 O O . LYS A 1 189 ? 36.003 -2.380 -45.897 1.00 93.31 189 LYS A O 1
ATOM 1500 N N . GLU A 1 190 ? 34.446 -3.729 -44.989 1.00 91.69 190 GLU A N 1
ATOM 1501 C CA . GLU A 1 190 ? 34.926 -4.983 -45.575 1.00 91.69 190 GLU A CA 1
ATOM 1502 C C . GLU A 1 190 ? 34.809 -4.956 -47.109 1.00 91.69 190 GLU A C 1
ATOM 1504 O O . GLU A 1 190 ? 35.767 -5.311 -47.794 1.00 91.69 190 GLU A O 1
ATOM 1509 N N . ASP A 1 191 ? 33.703 -4.440 -47.655 1.00 91.56 191 ASP A N 1
ATOM 1510 C CA . ASP A 1 191 ? 33.518 -4.268 -49.103 1.00 91.56 191 ASP A CA 1
ATOM 1511 C C . ASP A 1 191 ? 34.583 -3.341 -49.712 1.00 91.56 191 ASP A C 1
ATOM 1513 O O . ASP A 1 191 ? 35.229 -3.696 -50.701 1.00 91.56 191 ASP A O 1
ATOM 1517 N N . LEU A 1 192 ? 34.829 -2.181 -49.089 1.00 91.19 192 LEU A N 1
ATOM 1518 C CA . LEU A 1 192 ? 35.857 -1.233 -49.536 1.00 91.19 192 LEU A CA 1
ATOM 1519 C C . LEU A 1 192 ? 37.269 -1.840 -49.471 1.00 91.19 192 LEU A C 1
ATOM 1521 O O . LEU A 1 192 ? 38.053 -1.677 -50.404 1.00 91.19 192 LEU A O 1
ATOM 1525 N N . GLU A 1 193 ? 37.591 -2.587 -48.410 1.00 90.56 193 GLU A N 1
ATOM 1526 C CA . GLU A 1 193 ? 38.875 -3.294 -48.285 1.00 90.56 193 GLU A CA 1
ATOM 1527 C C . GLU A 1 193 ? 39.055 -4.336 -49.410 1.00 90.56 193 GLU A C 1
ATOM 1529 O O . GLU A 1 193 ? 40.146 -4.476 -49.973 1.00 90.56 193 GLU A O 1
ATOM 1534 N N . MET A 1 194 ? 37.986 -5.038 -49.799 1.00 89.44 194 MET A N 1
ATOM 1535 C CA . MET A 1 194 ? 38.012 -6.005 -50.901 1.00 89.44 194 MET A CA 1
ATOM 1536 C C . MET A 1 194 ? 38.184 -5.337 -52.275 1.00 89.44 194 MET A C 1
ATOM 1538 O O . MET A 1 194 ? 38.929 -5.856 -53.117 1.00 89.44 194 MET A O 1
ATOM 1542 N N . GLU A 1 195 ? 37.562 -4.179 -52.501 1.00 86.94 195 GLU A N 1
ATOM 1543 C CA . GLU A 1 195 ? 37.759 -3.362 -53.707 1.00 86.94 195 GLU A CA 1
ATOM 1544 C C . GLU A 1 195 ? 39.199 -2.825 -53.814 1.00 86.94 195 GLU A C 1
ATOM 1546 O O . GLU A 1 195 ? 39.821 -2.901 -54.883 1.00 86.94 195 GLU A O 1
ATOM 1551 N N . GLU A 1 196 ? 39.781 -2.353 -52.707 1.00 83.94 196 GLU A N 1
ATOM 1552 C CA . GLU A 1 196 ? 41.181 -1.913 -52.644 1.00 83.94 196 GLU A CA 1
ATOM 1553 C C . GLU A 1 196 ? 42.144 -3.061 -52.985 1.00 83.94 196 GLU A C 1
ATOM 1555 O O . GLU A 1 196 ? 43.020 -2.918 -53.843 1.00 83.94 196 GLU A O 1
ATOM 1560 N N . ILE A 1 197 ? 41.946 -4.249 -52.405 1.00 81.44 197 ILE A N 1
ATOM 1561 C CA . ILE A 1 197 ? 42.754 -5.437 -52.728 1.00 81.44 197 ILE A CA 1
ATOM 1562 C C . ILE A 1 197 ? 42.597 -5.825 -54.208 1.00 81.44 197 ILE A C 1
ATOM 1564 O O . ILE A 1 197 ? 43.580 -6.189 -54.868 1.00 81.44 197 ILE A O 1
ATOM 1568 N N . GLY A 1 198 ? 41.379 -5.748 -54.750 1.00 77.62 198 GLY A N 1
ATOM 1569 C CA . GLY A 1 198 ? 41.089 -6.022 -56.157 1.00 77.62 198 GLY A CA 1
ATOM 1570 C C . GLY A 1 198 ? 41.809 -5.062 -57.109 1.00 77.62 198 GLY A C 1
ATOM 1571 O O . GLY A 1 198 ? 42.462 -5.502 -58.062 1.00 77.62 198 GLY A O 1
ATOM 1572 N N . SER A 1 199 ? 41.758 -3.760 -56.824 1.00 73.62 199 SER A N 1
ATOM 1573 C CA . SER A 1 199 ? 42.391 -2.712 -57.638 1.00 73.62 199 SER A CA 1
ATOM 1574 C C . SER A 1 199 ? 43.926 -2.764 -57.596 1.00 73.62 199 SER A C 1
ATOM 1576 O O . SER A 1 199 ? 44.579 -2.624 -58.639 1.00 73.62 199 SER A O 1
ATOM 1578 N N . LEU A 1 200 ? 44.522 -3.082 -56.441 1.00 69.44 200 LEU A N 1
ATOM 1579 C CA . LEU A 1 200 ? 45.966 -3.316 -56.297 1.00 69.44 200 LEU A CA 1
ATOM 1580 C C . LEU A 1 200 ? 46.434 -4.549 -57.097 1.00 69.44 200 LEU A C 1
ATOM 1582 O O . LEU A 1 200 ? 47.500 -4.544 -57.727 1.00 69.44 200 LEU A O 1
ATOM 1586 N N . ARG A 1 201 ? 45.621 -5.612 -57.143 1.00 70.44 201 ARG A 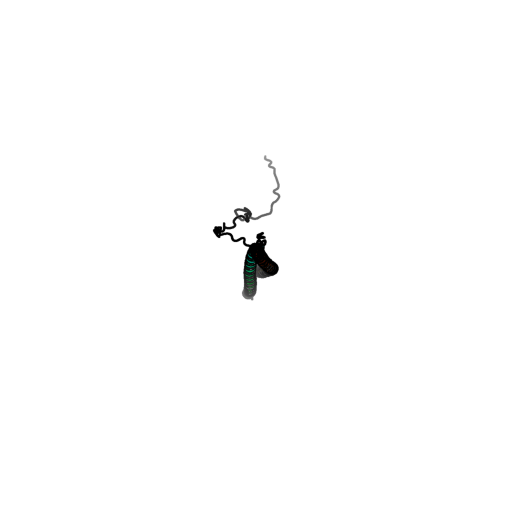N 1
ATOM 1587 C CA . ARG A 1 201 ? 45.903 -6.821 -57.943 1.00 70.44 201 ARG A CA 1
ATOM 1588 C C . ARG A 1 201 ? 45.735 -6.600 -59.450 1.00 70.44 201 ARG A C 1
ATOM 1590 O O . ARG A 1 201 ? 46.499 -7.161 -60.233 1.00 70.44 201 ARG A O 1
ATOM 1597 N N . ALA A 1 202 ? 44.771 -5.786 -59.874 1.00 62.31 202 ALA A N 1
ATOM 1598 C CA . ALA A 1 202 ? 44.597 -5.425 -61.282 1.00 62.31 202 ALA A CA 1
ATOM 1599 C C . ALA A 1 202 ? 45.746 -4.530 -61.788 1.00 62.31 202 ALA A C 1
ATOM 1601 O O . ALA A 1 202 ? 46.300 -4.773 -62.863 1.00 62.31 202 ALA A O 1
ATOM 1602 N N . SER A 1 203 ? 46.176 -3.564 -60.974 1.00 58.72 203 SER A N 1
ATOM 1603 C CA . SER A 1 203 ? 47.268 -2.635 -61.303 1.00 58.72 203 SER A CA 1
ATOM 1604 C C . SER A 1 203 ? 48.632 -3.331 -61.419 1.00 58.72 203 SER A C 1
ATOM 1606 O O . SER A 1 203 ? 49.431 -2.997 -62.292 1.00 58.72 203 SER A O 1
ATOM 1608 N N . SER A 1 204 ? 48.885 -4.370 -60.614 1.00 55.34 204 SER A N 1
ATOM 1609 C CA . SER A 1 204 ? 50.115 -5.181 -60.704 1.00 55.34 204 SER A CA 1
ATOM 1610 C C . SER A 1 204 ? 50.162 -6.112 -61.925 1.00 55.34 204 SER A C 1
ATOM 1612 O O . SER A 1 204 ? 51.251 -6.445 -62.392 1.00 55.34 204 SER A O 1
ATOM 1614 N N . ARG A 1 205 ? 49.013 -6.482 -62.511 1.00 53.84 205 ARG A N 1
ATOM 1615 C CA . ARG A 1 205 ? 48.947 -7.257 -63.769 1.00 53.84 205 ARG A CA 1
ATOM 1616 C C . ARG A 1 205 ? 49.020 -6.388 -65.031 1.00 53.84 205 ARG A C 1
ATOM 1618 O O . ARG A 1 205 ? 49.381 -6.898 -66.089 1.00 53.84 205 ARG A O 1
ATOM 1625 N N . GLY A 1 206 ? 48.728 -5.090 -64.932 1.00 49.97 206 GLY A N 1
ATOM 1626 C CA . GLY A 1 206 ? 48.843 -4.132 -66.041 1.00 49.97 206 GLY A CA 1
ATOM 1627 C C . GLY A 1 206 ? 50.280 -3.705 -66.382 1.00 49.97 206 GLY A C 1
ATOM 1628 O O . GLY A 1 206 ? 50.513 -3.197 -67.474 1.00 49.97 206 GLY A O 1
ATOM 1629 N N . SER A 1 207 ? 51.251 -3.955 -65.495 1.00 47.56 207 SER A N 1
ATOM 1630 C CA . SER A 1 207 ? 52.655 -3.520 -65.648 1.00 47.56 207 SER A CA 1
ATOM 1631 C C . SER A 1 207 ? 53.531 -4.458 -66.509 1.00 47.56 207 SER A C 1
ATOM 1633 O O . SER A 1 207 ? 54.686 -4.159 -66.795 1.00 47.56 207 SER A O 1
ATOM 1635 N N . LEU A 1 208 ? 52.992 -5.594 -66.975 1.00 50.84 208 LEU A N 1
ATOM 1636 C CA . LEU A 1 208 ? 53.725 -6.588 -67.781 1.00 50.84 208 LEU A CA 1
ATOM 1637 C C . LEU A 1 208 ? 53.250 -6.690 -69.244 1.00 50.84 208 LEU A C 1
ATOM 1639 O O . LEU A 1 208 ? 53.463 -7.715 -69.890 1.00 50.84 208 LEU A O 1
ATOM 1643 N N . ARG A 1 209 ? 52.643 -5.641 -69.819 1.00 49.56 209 ARG A N 1
ATOM 1644 C CA . ARG A 1 209 ? 52.588 -5.511 -71.289 1.00 49.56 209 ARG A CA 1
ATOM 1645 C C . ARG A 1 209 ? 53.822 -4.752 -71.754 1.00 49.56 209 ARG A C 1
ATOM 1647 O O . ARG A 1 209 ? 53.886 -3.531 -71.694 1.00 49.56 209 ARG A O 1
ATOM 1654 N N . GLY A 1 210 ? 54.816 -5.544 -72.147 1.00 49.28 210 GLY A N 1
ATOM 1655 C CA . GLY A 1 210 ? 56.150 -5.109 -72.514 1.00 49.28 210 GLY A CA 1
ATOM 1656 C C . GLY A 1 210 ? 56.190 -4.050 -73.609 1.00 49.28 210 GLY A C 1
ATOM 1657 O O . GLY A 1 210 ? 55.524 -4.148 -74.639 1.00 49.28 210 GLY A O 1
ATOM 1658 N N . SER A 1 211 ? 57.069 -3.076 -73.395 1.00 50.97 211 SER A N 1
ATOM 1659 C CA . SER A 1 211 ? 57.643 -2.266 -74.461 1.00 50.97 211 SER A CA 1
ATOM 1660 C C . SER A 1 211 ? 58.284 -3.196 -75.501 1.00 50.97 211 SER A C 1
ATOM 1662 O O . SER A 1 211 ? 59.177 -3.971 -75.139 1.00 50.97 211 SER A O 1
ATOM 1664 N N . PRO A 1 212 ? 57.876 -3.159 -76.781 1.00 51.91 212 PRO A N 1
ATOM 1665 C CA . PRO A 1 212 ? 58.525 -3.956 -77.810 1.00 51.91 212 PRO A CA 1
ATOM 1666 C C . PRO A 1 212 ? 59.951 -3.431 -78.003 1.00 51.91 212 PRO A C 1
ATOM 1668 O O . PRO A 1 212 ? 60.164 -2.299 -78.440 1.00 51.91 212 PRO A O 1
ATOM 1671 N N . ARG A 1 213 ? 60.948 -4.251 -77.652 1.00 52.59 213 ARG A N 1
ATOM 1672 C CA . ARG A 1 213 ? 62.348 -3.988 -77.996 1.00 52.59 213 ARG A CA 1
ATOM 1673 C C . ARG A 1 213 ? 62.474 -4.029 -79.521 1.00 52.59 213 ARG A C 1
ATOM 1675 O O . ARG A 1 213 ? 62.400 -5.100 -80.116 1.00 52.59 213 ARG A O 1
ATOM 1682 N N . ARG A 1 214 ? 62.653 -2.861 -80.147 1.00 48.31 214 ARG A N 1
ATOM 1683 C CA . ARG A 1 214 ? 63.098 -2.741 -81.542 1.00 48.31 214 ARG A CA 1
ATOM 1684 C C . ARG A 1 214 ? 64.482 -3.383 -81.662 1.00 48.31 214 ARG A C 1
ATOM 1686 O O . ARG A 1 214 ? 65.447 -2.843 -81.131 1.00 48.31 214 ARG A O 1
ATOM 1693 N N . PHE A 1 215 ? 64.564 -4.511 -82.357 1.00 48.22 215 PHE A N 1
ATOM 1694 C CA . PHE A 1 215 ? 65.812 -4.999 -82.936 1.00 48.22 215 PHE A CA 1
ATOM 1695 C C . PHE A 1 215 ? 65.972 -4.342 -84.308 1.00 48.22 215 PHE A C 1
ATOM 1697 O O . PHE A 1 215 ? 65.160 -4.564 -85.203 1.00 48.22 215 PHE A O 1
ATOM 1704 N N . THR A 1 216 ? 66.985 -3.495 -84.447 1.00 51.31 216 THR A N 1
ATOM 1705 C CA . THR A 1 216 ? 67.514 -3.054 -85.742 1.00 51.31 216 THR A CA 1
ATOM 1706 C C . THR A 1 216 ? 68.616 -4.024 -86.157 1.00 51.31 216 THR A C 1
ATOM 1708 O O . THR A 1 216 ? 69.510 -4.286 -85.351 1.00 51.31 216 THR A O 1
ATOM 1711 N N . ILE A 1 217 ? 68.496 -4.574 -87.369 1.00 61.84 217 ILE A N 1
ATOM 1712 C CA . ILE A 1 217 ? 69.529 -5.351 -88.075 1.00 61.84 217 ILE A CA 1
ATOM 1713 C C . ILE A 1 217 ? 70.526 -4.373 -88.693 1.00 61.84 217 ILE A C 1
ATOM 1715 O O . ILE A 1 217 ? 70.047 -3.338 -89.213 1.00 61.84 217 ILE A O 1
#

Secondary structure (DSSP, 8-state):
------------------------------S-------------------HHHHHHHHHHHHHHHHHHHHHHHHHHHHHHHHHHHHHHHHHHHHHHHHHHHHHHHHHHTTTS---HHHHHHHHHHHHHHHHHHHHHHHHHHHHHHHHHHHHHHHHHHHHHHHHHHHHHHHHHHHHHHHHHHHHHHHHHHHHHHHHHHHHHHHHHHHTTS--------